Protein AF-A0A1B8NV39-F1 (afdb_monomer_lite)

pLDDT: mean 85.92, std 12.41, range [33.81, 96.94]

InterPro domains:
  IPR001734 Sodium/solute symporter [PF00474] (37-228)
  IPR001734 Sodium/solute symporter [PS50283] (5-235)
  IPR038377 Sodium/glucose symporter superfamily [G3DSA:1.20.1730.10] (27-253)
  IPR050277 Sodium:Solute Symporter [PTHR48086] (8-238)

Sequence (254 aa):
MMTDSLLITGITLGYLLVVLAVGLRARRGQGSSLEGYVAGGRHIGLLVLFFILGAEIFSAFAFLGAPGWAYSKGAPALYIIAYLALAVIVWWLIAPYISRLGRRHGFLTQ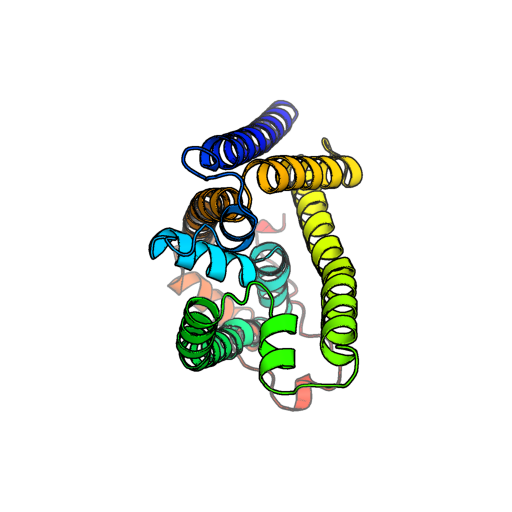AEFLTACYPTRGNLLGLFIGIVSVLAMIPYLTIQIAGAGMLFEAATSGTIPFWLGSLLACGVVAAYVYASGLQGIGWTNLLQGVMMVVVAWFLGLATADQFFGGVGEMFREIQREAPEYLTMPGPAAWDGAPSPRPSWSAPWAA

Organism: Halomonas elongata (NCBI:txid2746)

Structure (mmCIF, N/CA/C/O backbone):
data_AF-A0A1B8NV39-F1
#
_entry.id   AF-A0A1B8NV39-F1
#
loop_
_atom_site.group_PDB
_atom_site.id
_atom_site.type_symbol
_atom_site.label_atom_id
_atom_site.label_alt_id
_atom_site.label_comp_id
_atom_site.label_asym_id
_atom_site.label_entity_id
_atom_site.label_seq_id
_atom_site.pdbx_PDB_ins_code
_atom_site.Cartn_x
_atom_site.Cartn_y
_atom_site.Cartn_z
_atom_site.occupancy
_atom_site.B_iso_or_equiv
_atom_site.auth_seq_id
_atom_site.auth_comp_id
_atom_site.auth_asym_id
_atom_site.auth_atom_id
_atom_site.pdbx_PDB_model_num
ATOM 1 N N . MET A 1 1 ? 6.804 12.109 -28.705 1.00 56.28 1 MET A N 1
ATOM 2 C CA . MET A 1 1 ? 7.026 12.847 -27.439 1.00 56.28 1 MET A CA 1
ATOM 3 C C . MET A 1 1 ? 5.770 13.567 -26.940 1.00 56.28 1 MET A C 1
ATOM 5 O O . MET A 1 1 ? 5.237 13.136 -25.929 1.00 56.28 1 MET A O 1
ATOM 9 N N . MET A 1 2 ? 5.245 14.617 -27.604 1.00 60.09 2 MET A N 1
ATOM 10 C CA . MET A 1 2 ? 4.035 15.318 -27.103 1.00 60.09 2 MET A CA 1
ATOM 11 C C . MET A 1 2 ? 2.773 14.437 -27.117 1.00 60.09 2 MET A C 1
ATOM 13 O O . MET A 1 2 ? 2.003 14.459 -26.163 1.00 60.09 2 MET A O 1
ATOM 17 N N . THR A 1 3 ? 2.588 13.618 -28.158 1.00 74.62 3 THR A N 1
ATOM 18 C CA . THR A 1 3 ? 1.464 12.671 -28.262 1.00 74.62 3 THR A CA 1
ATOM 19 C C . THR A 1 3 ? 1.518 11.589 -27.182 1.00 74.62 3 THR A C 1
ATOM 21 O O . THR A 1 3 ? 0.491 11.261 -26.595 1.00 74.62 3 THR A O 1
ATOM 24 N N . ASP A 1 4 ? 2.716 11.091 -26.867 1.00 79.44 4 ASP A N 1
ATOM 25 C CA . ASP A 1 4 ? 2.921 10.043 -25.859 1.00 79.44 4 ASP A CA 1
ATOM 26 C C . ASP A 1 4 ? 2.654 10.582 -24.449 1.00 79.44 4 ASP A C 1
ATOM 28 O O . ASP A 1 4 ? 1.941 9.956 -23.669 1.00 79.44 4 ASP A O 1
ATOM 32 N N . SER A 1 5 ? 3.133 11.793 -24.143 1.00 77.19 5 SER A N 1
ATOM 33 C CA . SER A 1 5 ? 2.870 12.448 -22.855 1.00 77.19 5 SER A CA 1
ATOM 34 C C . SER A 1 5 ? 1.381 12.773 -22.658 1.00 77.19 5 SER A C 1
ATOM 36 O O . SER A 1 5 ? 0.824 12.527 -21.584 1.00 77.19 5 SER A O 1
ATOM 38 N N . LEU A 1 6 ? 0.692 13.243 -23.706 1.00 84.12 6 LEU A N 1
ATOM 39 C CA . LEU A 1 6 ? -0.759 13.463 -23.674 1.00 84.12 6 LEU A CA 1
ATOM 40 C C . LEU A 1 6 ? -1.533 12.162 -23.449 1.00 84.12 6 LEU A C 1
ATOM 42 O O . LEU A 1 6 ? -2.479 12.142 -22.663 1.00 84.12 6 LEU A O 1
ATOM 46 N N . LEU A 1 7 ? -1.119 11.074 -24.100 1.00 87.88 7 LEU A N 1
ATOM 47 C CA . LEU A 1 7 ? -1.733 9.762 -23.935 1.00 87.88 7 LEU A CA 1
ATOM 48 C C . LEU A 1 7 ? -1.536 9.228 -22.512 1.00 87.88 7 LEU A C 1
ATOM 50 O O . LEU A 1 7 ? -2.510 8.817 -21.882 1.00 87.88 7 LEU A O 1
ATOM 54 N N . ILE A 1 8 ? -0.319 9.299 -21.964 1.00 85.00 8 ILE A N 1
ATOM 55 C CA . ILE A 1 8 ? -0.041 8.846 -20.593 1.00 85.00 8 ILE A CA 1
ATOM 56 C C . ILE A 1 8 ? -0.815 9.689 -19.577 1.00 85.00 8 ILE A C 1
ATOM 58 O O . ILE A 1 8 ? -1.445 9.149 -18.664 1.00 85.00 8 ILE A O 1
ATOM 62 N N . THR A 1 9 ? -0.840 11.008 -19.763 1.00 85.88 9 THR A N 1
ATOM 63 C CA . THR A 1 9 ? -1.618 11.923 -18.918 1.00 85.88 9 THR A CA 1
ATOM 64 C C . THR A 1 9 ? -3.114 11.604 -18.995 1.00 85.88 9 THR A C 1
ATOM 66 O O . THR A 1 9 ? -3.784 11.525 -17.965 1.00 85.88 9 THR A O 1
ATOM 69 N N . GLY A 1 10 ? -3.638 11.338 -20.194 1.00 89.88 10 GLY A N 1
ATOM 70 C CA . GLY A 1 10 ? -5.028 10.940 -20.412 1.00 89.88 10 GLY A CA 1
ATOM 71 C C . GLY A 1 10 ? -5.392 9.623 -19.724 1.00 89.88 10 GLY A C 1
ATOM 72 O O . GLY A 1 10 ? -6.408 9.561 -19.033 1.00 89.88 10 GLY A O 1
ATOM 73 N N . ILE A 1 11 ? -4.545 8.593 -19.837 1.00 89.94 11 ILE A N 1
ATOM 74 C CA . ILE A 1 11 ? -4.725 7.306 -19.139 1.00 89.94 11 ILE A CA 1
ATOM 75 C C . ILE A 1 11 ? -4.720 7.515 -17.623 1.00 89.94 11 ILE A C 1
ATOM 77 O O . ILE A 1 11 ? -5.571 6.977 -16.918 1.00 89.94 11 ILE A O 1
ATOM 81 N N . THR A 1 12 ? -3.798 8.336 -17.128 1.00 87.06 12 THR A N 1
ATOM 82 C CA . THR A 1 12 ? -3.632 8.632 -15.702 1.00 87.06 12 THR A CA 1
ATOM 83 C C . THR A 1 12 ? -4.867 9.318 -15.114 1.00 87.06 12 THR A C 1
ATOM 85 O O . THR A 1 12 ? -5.410 8.881 -14.096 1.00 87.06 12 THR A O 1
ATOM 88 N N . LEU A 1 13 ? -5.353 10.373 -15.772 1.00 89.19 13 LEU A N 1
ATOM 89 C CA . LEU A 1 13 ? -6.567 11.077 -15.357 1.00 89.19 13 LEU A CA 1
ATOM 90 C C . LEU A 1 13 ? -7.807 10.190 -15.510 1.00 89.19 13 LEU A C 1
ATOM 92 O O . LEU A 1 13 ? -8.663 10.176 -14.627 1.00 89.19 13 LEU A O 1
ATOM 96 N N . GLY A 1 14 ? -7.883 9.405 -16.586 1.00 92.25 14 GLY A N 1
ATOM 97 C CA . GLY A 1 14 ? -8.944 8.423 -16.797 1.00 92.25 14 GLY A CA 1
ATOM 98 C C . GLY A 1 14 ? -9.005 7.392 -15.670 1.00 92.25 14 GLY A C 1
ATOM 99 O O . GLY A 1 14 ? -10.078 7.136 -15.128 1.00 92.25 14 GLY A O 1
ATOM 100 N N . TYR A 1 15 ? -7.855 6.866 -15.248 1.00 91.44 15 TYR A N 1
ATOM 101 C CA . TYR A 1 15 ? -7.749 5.964 -14.103 1.00 91.44 15 TYR A CA 1
ATOM 102 C C . TYR A 1 15 ? -8.274 6.609 -12.812 1.00 91.44 15 TYR A C 1
ATOM 104 O O . TYR A 1 15 ? -9.107 6.010 -12.129 1.00 91.44 15 TYR A O 1
ATOM 112 N N . LEU A 1 16 ? -7.863 7.844 -12.505 1.00 91.81 16 LEU A N 1
ATOM 113 C CA . LEU A 1 16 ? -8.352 8.570 -11.327 1.00 91.81 16 LEU A CA 1
ATOM 114 C C . LEU A 1 16 ? -9.874 8.763 -11.351 1.00 91.81 16 LEU A C 1
ATOM 116 O O . LEU A 1 16 ? -10.534 8.575 -10.328 1.00 91.81 16 LEU A O 1
ATOM 120 N N . LEU A 1 17 ? -10.441 9.086 -12.515 1.00 95.12 17 LEU A N 1
ATOM 121 C CA . LEU A 1 17 ? -11.888 9.226 -12.688 1.00 95.12 17 LEU A CA 1
ATOM 122 C C . LEU A 1 17 ? -12.624 7.898 -12.493 1.00 95.12 17 LEU A C 1
ATOM 124 O O . LEU A 1 17 ? -13.676 7.877 -11.854 1.00 95.12 17 LEU A O 1
ATOM 128 N N . VAL A 1 18 ? -12.079 6.788 -12.999 1.00 95.81 18 VAL A N 1
ATOM 129 C CA . VAL A 1 18 ? -12.656 5.450 -12.800 1.00 95.81 18 VAL A CA 1
ATOM 130 C C . VAL A 1 18 ? -12.642 5.075 -11.320 1.00 95.81 18 VAL A C 1
ATOM 132 O O . VAL A 1 18 ? -13.677 4.665 -10.792 1.00 95.81 18 VAL A O 1
ATOM 135 N N . VAL A 1 19 ? -11.513 5.260 -10.630 1.00 94.50 19 VAL A N 1
ATOM 136 C CA . VAL A 1 19 ? -11.398 4.980 -9.189 1.00 94.50 19 VAL A CA 1
ATOM 137 C C . VAL A 1 19 ? -12.380 5.837 -8.392 1.00 94.50 19 VAL A C 1
ATOM 139 O O . VAL A 1 19 ? -13.118 5.306 -7.560 1.00 94.50 19 VAL A O 1
ATOM 142 N N . LEU A 1 20 ? -12.463 7.136 -8.692 1.00 95.25 20 LEU A N 1
ATOM 143 C CA . LEU A 1 20 ? -13.420 8.041 -8.059 1.00 95.25 20 LEU A CA 1
ATOM 144 C C . LEU A 1 20 ? -14.865 7.579 -8.290 1.00 95.25 20 LEU A C 1
ATOM 146 O O . LEU A 1 20 ? -15.645 7.492 -7.344 1.00 95.25 20 LEU A O 1
ATOM 150 N N . ALA A 1 21 ? -15.230 7.242 -9.528 1.00 94.94 21 ALA A N 1
ATOM 151 C CA . ALA A 1 21 ? -16.578 6.798 -9.871 1.00 94.94 21 ALA A CA 1
ATOM 152 C C . ALA A 1 21 ? -16.959 5.492 -9.155 1.00 94.94 21 ALA A C 1
ATOM 154 O O . ALA A 1 21 ? -18.071 5.380 -8.631 1.00 94.94 21 ALA A O 1
ATOM 155 N N . VAL A 1 22 ? -16.043 4.522 -9.098 1.00 94.50 22 VAL A N 1
ATOM 156 C CA . VAL A 1 22 ? -16.241 3.256 -8.376 1.00 94.50 22 VAL A CA 1
ATOM 157 C C . VAL A 1 22 ? -16.416 3.515 -6.884 1.00 94.50 22 VAL A C 1
ATOM 159 O O . VAL A 1 22 ? -17.406 3.064 -6.299 1.00 94.50 22 VAL A O 1
ATOM 162 N N . GLY A 1 23 ? -15.521 4.304 -6.289 1.00 91.94 23 GLY A N 1
ATOM 163 C CA . GLY A 1 23 ? -15.573 4.647 -4.874 1.00 91.94 23 GLY A CA 1
ATOM 164 C C . GLY A 1 23 ? -16.862 5.379 -4.500 1.00 91.94 23 GLY A C 1
ATOM 165 O O . GLY A 1 23 ? -17.524 4.996 -3.541 1.00 91.94 23 GLY A O 1
ATOM 166 N N . LEU A 1 24 ? -17.297 6.371 -5.282 1.00 91.62 24 LEU A N 1
ATOM 167 C CA . LEU A 1 24 ? -18.546 7.106 -5.032 1.00 91.62 24 LEU A CA 1
ATOM 168 C C . LEU A 1 24 ? -19.801 6.238 -5.229 1.00 91.62 24 LEU A C 1
ATOM 170 O O . LEU A 1 24 ? -20.791 6.393 -4.510 1.00 91.62 24 LEU A O 1
ATOM 174 N N . ARG A 1 25 ? -19.787 5.299 -6.184 1.00 90.31 25 ARG A N 1
ATOM 175 C CA . ARG A 1 25 ? -20.939 4.423 -6.464 1.00 90.31 25 ARG A CA 1
ATOM 176 C C . ARG A 1 25 ? -21.117 3.323 -5.412 1.00 90.31 25 ARG A C 1
ATOM 178 O O . ARG A 1 25 ? -22.247 2.874 -5.206 1.00 90.31 25 ARG A O 1
ATOM 185 N N . ALA A 1 26 ? -20.047 2.947 -4.713 1.00 85.81 26 ALA A N 1
ATOM 186 C CA . ALA A 1 26 ? -20.057 1.957 -3.634 1.00 85.81 26 ALA A CA 1
ATOM 187 C C . ALA A 1 26 ? -20.900 2.361 -2.405 1.00 85.81 26 ALA A C 1
ATOM 189 O O . ALA A 1 26 ? -21.207 1.522 -1.560 1.00 85.81 26 ALA A O 1
ATOM 190 N N . ARG A 1 27 ? -21.330 3.627 -2.303 1.00 73.69 27 ARG A N 1
ATOM 191 C CA . ARG A 1 27 ? -22.225 4.106 -1.236 1.00 73.69 27 ARG A CA 1
ATOM 192 C C . ARG A 1 27 ? -23.617 3.454 -1.262 1.00 73.69 27 ARG A C 1
ATOM 194 O O . ARG A 1 27 ? -24.311 3.441 -0.246 1.00 73.69 27 ARG A O 1
ATOM 201 N N . ARG A 1 28 ? -24.066 2.952 -2.421 1.00 63.91 28 ARG A N 1
ATOM 202 C CA . ARG A 1 28 ? -25.439 2.451 -2.612 1.00 63.91 28 ARG A CA 1
ATOM 203 C C . ARG A 1 28 ? -25.746 1.293 -1.653 1.00 63.91 28 ARG A C 1
ATOM 205 O O . ARG A 1 28 ? -25.149 0.232 -1.761 1.00 63.91 28 ARG A O 1
ATOM 212 N N . GLY A 1 29 ? -26.713 1.505 -0.757 1.00 59.88 29 GLY A N 1
ATOM 213 C CA . GLY A 1 29 ? -27.216 0.485 0.172 1.00 59.88 29 GLY A CA 1
ATOM 214 C C . GLY A 1 29 ? -26.706 0.586 1.614 1.00 59.88 29 GLY A C 1
ATOM 215 O O . GLY A 1 29 ? -27.119 -0.219 2.442 1.00 59.88 29 GLY A O 1
ATOM 216 N N . GLN A 1 30 ? -25.857 1.564 1.947 1.00 62.81 30 GLN A N 1
ATOM 217 C CA . GLN A 1 30 ? -25.448 1.802 3.336 1.00 62.81 30 GLN A CA 1
ATOM 218 C C . GLN A 1 30 ? -26.438 2.716 4.070 1.00 62.81 30 GLN A C 1
ATOM 220 O O . GLN A 1 30 ? -26.777 3.798 3.588 1.00 62.81 30 GLN A O 1
ATOM 225 N N . GLY A 1 31 ? -26.866 2.297 5.264 1.00 61.31 31 GLY A N 1
ATOM 226 C CA . GLY A 1 31 ? -27.493 3.197 6.232 1.00 61.31 31 GLY A CA 1
ATOM 227 C C . GLY A 1 31 ? -26.485 4.233 6.743 1.00 61.31 31 GLY A C 1
ATOM 228 O O . GLY A 1 31 ? -25.279 4.000 6.717 1.00 61.31 31 GLY A O 1
ATOM 229 N N . SER A 1 32 ? -26.961 5.378 7.231 1.00 74.00 32 SER A N 1
ATOM 230 C CA . SER A 1 32 ? -26.126 6.478 7.743 1.00 74.00 32 SER A CA 1
ATOM 231 C C . SER A 1 32 ? -25.520 6.202 9.131 1.00 74.00 32 SER A C 1
ATOM 233 O O . SER A 1 32 ? -25.464 7.100 9.970 1.00 74.00 32 SER A O 1
ATOM 235 N N . SER A 1 33 ? -25.118 4.959 9.415 1.00 86.69 33 SER A N 1
ATOM 236 C CA . SER A 1 33 ? -24.571 4.557 10.713 1.00 86.69 33 SER A CA 1
ATOM 237 C C . SER A 1 33 ? -23.043 4.580 10.724 1.00 86.69 33 SER A C 1
ATOM 239 O O . SER A 1 33 ? -22.386 4.320 9.714 1.00 86.69 33 SER A O 1
ATOM 241 N N . LEU A 1 34 ? -22.468 4.842 11.901 1.00 87.00 34 LEU A N 1
ATOM 242 C CA . LEU A 1 34 ? -21.018 4.814 12.105 1.00 87.00 34 LEU A CA 1
ATOM 243 C C . LEU A 1 34 ? -20.429 3.422 11.823 1.00 87.00 34 LEU A C 1
ATOM 245 O O . LEU A 1 34 ? -19.370 3.313 11.215 1.00 87.00 34 LEU A O 1
ATOM 249 N N . GLU A 1 35 ? -21.137 2.352 12.200 1.00 86.12 35 GLU A N 1
ATOM 250 C CA . GLU A 1 35 ? -20.738 0.974 11.884 1.00 86.12 35 GLU A CA 1
ATOM 251 C C . GLU A 1 35 ? -20.774 0.690 10.373 1.00 86.12 35 GLU A C 1
ATOM 253 O O . GLU A 1 35 ? -19.901 -0.008 9.855 1.00 86.12 35 GLU A O 1
ATOM 258 N N . GLY A 1 36 ? -21.742 1.257 9.647 1.00 85.75 36 GLY A N 1
ATOM 259 C CA . GLY A 1 36 ? -21.780 1.204 8.186 1.00 85.75 36 GLY A CA 1
ATOM 260 C C . GLY A 1 36 ? -20.531 1.840 7.582 1.00 85.75 36 GLY A C 1
ATOM 261 O O . GLY A 1 36 ? -19.821 1.200 6.810 1.00 85.75 36 GLY A O 1
ATOM 262 N N . TYR A 1 37 ? -20.207 3.053 8.028 1.00 88.44 37 TYR A N 1
ATOM 263 C CA . TYR A 1 37 ? -19.069 3.816 7.524 1.00 88.44 37 TYR A CA 1
ATOM 264 C C . TYR A 1 37 ? -17.711 3.175 7.852 1.00 88.44 37 TYR A C 1
ATOM 266 O O . TYR A 1 37 ? -16.870 3.030 6.965 1.00 88.44 37 TYR A O 1
ATOM 274 N N . VAL A 1 38 ? -17.495 2.772 9.110 1.00 87.81 38 VAL A N 1
ATOM 275 C CA . VAL A 1 38 ? -16.191 2.290 9.605 1.00 87.81 38 VAL A CA 1
ATOM 276 C C . VAL A 1 38 ? -15.992 0.795 9.365 1.00 87.81 38 VAL A C 1
ATOM 278 O O . VAL A 1 38 ? -14.891 0.378 9.028 1.00 87.81 38 VAL A O 1
ATOM 281 N N . ALA A 1 39 ? -17.037 -0.020 9.531 1.00 84.50 39 ALA A N 1
ATOM 282 C CA . ALA A 1 39 ? -16.948 -1.481 9.478 1.00 84.50 39 ALA A CA 1
ATOM 283 C C . ALA A 1 39 ? -17.702 -2.096 8.286 1.00 84.50 39 ALA A C 1
ATOM 285 O O . ALA A 1 39 ? -17.823 -3.321 8.196 1.00 84.50 39 ALA A O 1
ATOM 286 N N . GLY A 1 40 ? -18.232 -1.277 7.369 1.00 82.06 40 GLY A N 1
ATOM 287 C CA . GLY A 1 40 ? -18.956 -1.749 6.185 1.00 82.06 40 GLY A CA 1
ATOM 288 C C . GLY A 1 40 ? -20.214 -2.545 6.534 1.00 82.06 40 GLY A C 1
ATOM 289 O O . GLY A 1 40 ? -20.604 -3.434 5.776 1.00 82.06 40 GLY A O 1
ATOM 290 N N . GLY A 1 41 ? -20.789 -2.305 7.719 1.00 79.81 41 GLY A N 1
ATOM 291 C CA . GLY A 1 41 ? -21.898 -3.090 8.266 1.00 79.81 41 GLY A CA 1
ATOM 292 C C . GLY A 1 41 ? -21.538 -4.544 8.586 1.00 79.81 41 GLY A C 1
ATOM 293 O O . GLY A 1 41 ? -22.434 -5.350 8.782 1.00 79.81 41 GLY A O 1
ATOM 294 N N . ARG A 1 42 ? -20.246 -4.910 8.613 1.00 81.62 42 ARG A N 1
ATOM 295 C CA . ARG A 1 42 ? -19.742 -6.265 8.920 1.00 81.62 42 ARG A CA 1
ATOM 296 C C . ARG A 1 42 ? -20.216 -7.373 7.962 1.00 81.62 42 ARG A C 1
ATOM 298 O O . ARG A 1 42 ? -20.114 -8.554 8.292 1.00 81.62 42 ARG A O 1
ATOM 305 N N . HIS A 1 43 ? -20.653 -6.999 6.758 1.00 80.38 43 HIS A N 1
ATOM 306 C CA . HIS A 1 43 ? -21.134 -7.908 5.707 1.00 80.38 43 HIS A CA 1
ATOM 307 C C . HIS A 1 43 ? -20.275 -7.857 4.431 1.00 80.38 43 HIS A C 1
ATOM 309 O O . HIS A 1 43 ? -20.767 -8.056 3.322 1.00 80.38 43 HIS A O 1
ATOM 315 N N . ILE A 1 44 ? -18.980 -7.571 4.569 1.00 83.44 44 ILE A N 1
ATOM 316 C CA . ILE A 1 44 ? -18.062 -7.499 3.429 1.00 83.44 44 ILE A CA 1
ATOM 317 C C . ILE A 1 44 ? -17.778 -8.912 2.906 1.00 83.44 44 ILE A C 1
ATOM 319 O O . ILE A 1 44 ? -17.358 -9.791 3.658 1.00 83.44 44 ILE A O 1
ATOM 323 N N . GLY A 1 45 ? -18.009 -9.124 1.608 1.00 85.75 45 GLY A N 1
ATOM 324 C CA . GLY A 1 45 ? -17.734 -10.397 0.944 1.00 85.75 45 GLY A CA 1
ATOM 325 C C . GLY A 1 45 ? -16.242 -10.742 0.930 1.00 85.75 45 GLY A C 1
ATOM 326 O O . GLY A 1 45 ? -15.388 -9.857 0.934 1.00 85.75 45 GLY A O 1
ATOM 327 N N . LEU A 1 46 ? -15.927 -12.038 0.866 1.00 88.81 46 LEU A N 1
ATOM 328 C CA . LEU A 1 46 ? -14.559 -12.559 0.985 1.00 88.81 46 LEU A CA 1
ATOM 329 C C . LEU A 1 46 ? -13.563 -11.897 0.022 1.00 88.81 46 LEU A C 1
ATOM 331 O O . LEU A 1 46 ? -12.477 -11.522 0.446 1.00 88.81 46 LEU A O 1
ATOM 335 N N . LEU A 1 47 ? -13.931 -11.736 -1.254 1.00 88.94 47 LEU A N 1
ATOM 336 C CA . LEU A 1 47 ? -13.046 -11.141 -2.262 1.00 88.94 47 LEU A CA 1
ATOM 337 C C . LEU A 1 47 ? -12.735 -9.675 -1.953 1.00 88.94 47 LEU A C 1
ATOM 339 O O . LEU A 1 47 ? -11.580 -9.270 -1.972 1.00 88.94 47 LEU A O 1
ATOM 343 N N . VAL A 1 48 ? -13.755 -8.888 -1.610 1.00 88.75 48 VAL A N 1
ATOM 344 C CA . VAL A 1 48 ? -13.571 -7.480 -1.242 1.00 88.75 48 VAL A CA 1
ATOM 345 C C . VAL A 1 48 ? -12.718 -7.379 0.022 1.00 88.75 48 VAL A C 1
ATOM 347 O O . VAL A 1 48 ? -11.777 -6.596 0.063 1.00 88.75 48 VAL A O 1
ATOM 350 N N . LEU A 1 49 ? -12.980 -8.222 1.026 1.00 88.75 49 LEU A N 1
ATOM 351 C CA . LEU A 1 49 ? -12.184 -8.267 2.251 1.00 88.75 49 LEU A CA 1
ATOM 352 C C . LEU A 1 49 ? -10.723 -8.653 1.978 1.00 88.75 49 LEU A C 1
ATOM 354 O O . LEU A 1 49 ? -9.825 -8.044 2.551 1.00 88.75 49 LEU A O 1
ATOM 358 N N . PHE A 1 50 ? -10.476 -9.621 1.093 1.00 89.31 50 PHE A N 1
ATOM 359 C CA . PHE A 1 50 ? -9.127 -10.016 0.687 1.00 89.31 50 PHE A CA 1
ATOM 360 C C . PHE A 1 50 ? -8.351 -8.833 0.108 1.00 89.31 50 PHE A C 1
ATOM 362 O O . PHE A 1 50 ? -7.215 -8.604 0.510 1.00 89.31 50 PHE A O 1
ATOM 369 N N . PHE A 1 51 ? -8.968 -8.043 -0.773 1.00 90.62 51 PHE A N 1
ATOM 370 C CA . PHE A 1 51 ? -8.316 -6.869 -1.353 1.00 90.62 51 PHE A CA 1
ATOM 371 C C . PHE A 1 51 ? -8.231 -5.676 -0.400 1.00 90.62 51 PHE A C 1
ATOM 373 O O . PHE A 1 51 ? -7.268 -4.921 -0.492 1.00 90.62 51 PHE A O 1
ATOM 380 N N . ILE A 1 52 ? -9.159 -5.520 0.550 1.00 89.69 52 ILE A N 1
ATOM 381 C CA . ILE A 1 52 ? -8.993 -4.561 1.654 1.00 89.69 52 ILE A CA 1
ATOM 382 C C . ILE A 1 52 ? -7.722 -4.903 2.429 1.00 89.69 52 ILE A C 1
ATOM 384 O O . ILE A 1 52 ? -6.836 -4.067 2.531 1.00 89.69 52 ILE A O 1
ATOM 388 N N . LEU A 1 53 ? -7.603 -6.146 2.904 1.00 88.06 53 LEU A N 1
ATOM 389 C CA . LEU A 1 53 ? -6.439 -6.595 3.672 1.00 88.06 53 LEU A CA 1
ATOM 390 C C . LEU A 1 53 ? -5.150 -6.571 2.838 1.00 88.06 53 LEU A C 1
ATOM 392 O O . LEU A 1 53 ? -4.092 -6.210 3.341 1.00 88.06 53 LEU A O 1
ATOM 396 N N . GLY A 1 54 ? -5.236 -6.941 1.560 1.00 85.81 54 GLY A N 1
ATOM 397 C CA . GLY A 1 54 ? -4.110 -6.922 0.634 1.00 85.81 54 GLY A CA 1
ATOM 398 C C . GLY A 1 54 ? -3.600 -5.510 0.355 1.00 85.81 54 GLY A C 1
ATOM 399 O O . GLY A 1 54 ? -2.393 -5.311 0.304 1.00 85.81 54 GLY A O 1
ATOM 400 N N . ALA A 1 55 ? -4.481 -4.518 0.224 1.00 85.12 55 ALA A N 1
ATOM 401 C CA . ALA A 1 55 ? -4.077 -3.130 -0.002 1.00 85.12 55 ALA A CA 1
ATOM 402 C C . ALA A 1 55 ? -3.329 -2.517 1.196 1.00 85.12 55 ALA A C 1
ATOM 404 O O . ALA A 1 55 ? -2.465 -1.670 0.996 1.00 85.12 55 ALA A O 1
ATOM 405 N N . GLU A 1 56 ? -3.597 -2.977 2.424 1.00 83.94 56 GLU A N 1
ATOM 406 C CA . GLU A 1 56 ? -2.818 -2.569 3.607 1.00 83.94 56 GLU A CA 1
ATOM 407 C C . GLU A 1 56 ? -1.366 -3.080 3.547 1.00 83.94 56 GLU A C 1
ATOM 409 O O . GLU A 1 56 ? -0.445 -2.455 4.074 1.00 83.94 56 GLU A O 1
ATOM 414 N N . ILE A 1 57 ? -1.153 -4.220 2.883 1.00 81.69 57 ILE A N 1
ATOM 415 C CA . ILE A 1 57 ? 0.156 -4.854 2.693 1.00 81.69 57 ILE A CA 1
ATOM 416 C C . ILE A 1 57 ? 0.886 -4.250 1.486 1.00 81.69 57 ILE A C 1
ATOM 418 O O . ILE A 1 57 ? 2.079 -3.941 1.553 1.00 81.69 57 ILE A O 1
ATOM 422 N N . PHE A 1 58 ? 0.186 -4.126 0.358 1.00 79.56 58 PHE A N 1
ATOM 423 C CA . PHE A 1 58 ? 0.754 -3.723 -0.923 1.00 79.56 58 PHE A CA 1
ATOM 424 C C . PHE A 1 58 ? 0.588 -2.220 -1.130 1.00 79.56 58 PHE A C 1
ATOM 426 O O . PHE A 1 58 ? -0.471 -1.730 -1.509 1.00 79.56 58 PHE A O 1
ATOM 433 N N . SER A 1 59 ? 1.675 -1.492 -0.893 1.00 78.75 59 SER A N 1
ATOM 434 C CA . SER A 1 59 ? 1.719 -0.031 -0.915 1.00 78.75 59 SER A CA 1
ATOM 435 C C . SER A 1 59 ? 2.603 0.506 -2.048 1.00 78.75 59 SER A C 1
ATOM 437 O O . SER A 1 59 ? 3.061 -0.254 -2.905 1.00 78.75 59 SER A O 1
ATOM 439 N N . ALA A 1 60 ? 2.918 1.809 -2.030 1.00 77.69 60 ALA A N 1
ATOM 440 C CA . ALA A 1 60 ? 3.933 2.385 -2.917 1.00 77.69 60 ALA A CA 1
ATOM 441 C C . ALA A 1 60 ? 5.274 1.625 -2.833 1.00 77.69 60 ALA A C 1
ATOM 443 O O . ALA A 1 60 ? 5.996 1.512 -3.826 1.00 77.69 60 ALA A O 1
ATOM 444 N N . PHE A 1 61 ? 5.572 1.017 -1.677 1.00 81.00 61 PHE A N 1
ATOM 445 C CA . PHE A 1 61 ? 6.725 0.140 -1.500 1.00 81.00 61 PHE A CA 1
ATOM 446 C C . PHE A 1 61 ? 6.724 -1.046 -2.471 1.00 81.00 61 PHE A C 1
ATOM 448 O O . PHE A 1 61 ? 7.781 -1.392 -2.980 1.00 81.00 61 PHE A O 1
ATOM 455 N N . ALA A 1 62 ? 5.576 -1.653 -2.777 1.00 82.88 62 ALA A N 1
ATOM 456 C CA . ALA A 1 62 ? 5.524 -2.840 -3.631 1.00 82.88 62 ALA A CA 1
ATOM 457 C C . ALA A 1 62 ? 5.983 -2.565 -5.076 1.00 82.88 62 ALA A C 1
ATOM 459 O O . ALA A 1 62 ? 6.514 -3.465 -5.718 1.00 82.88 62 ALA A O 1
ATOM 460 N N . PHE A 1 63 ? 5.817 -1.332 -5.568 1.00 80.69 63 PHE A N 1
ATOM 461 C CA . PHE A 1 63 ? 6.147 -0.958 -6.950 1.00 80.69 63 PHE A CA 1
ATOM 462 C C . PHE A 1 63 ? 7.410 -0.103 -7.078 1.00 80.69 63 PHE A C 1
ATOM 464 O O . PHE A 1 63 ? 8.133 -0.243 -8.058 1.00 80.69 63 PHE A O 1
ATOM 471 N N . LEU A 1 64 ? 7.708 0.754 -6.100 1.00 81.62 64 LEU A N 1
ATOM 472 C CA . LEU A 1 64 ? 8.914 1.590 -6.116 1.00 81.62 64 LEU A CA 1
ATOM 473 C C . LEU A 1 64 ? 10.040 0.981 -5.271 1.00 81.62 64 LEU A C 1
ATOM 475 O O . LEU A 1 64 ? 11.197 0.956 -5.681 1.00 81.62 64 LEU A O 1
ATOM 479 N N . GLY A 1 65 ? 9.699 0.476 -4.084 1.00 83.50 65 GLY A N 1
ATOM 480 C CA . GLY A 1 65 ? 10.666 0.001 -3.097 1.00 83.50 65 GLY A CA 1
ATOM 481 C C . GLY A 1 65 ? 11.193 -1.401 -3.390 1.00 83.50 65 GLY A C 1
ATOM 482 O O . GLY A 1 65 ? 12.398 -1.588 -3.520 1.00 83.50 65 GLY A O 1
ATOM 483 N N . ALA A 1 66 ? 10.305 -2.389 -3.511 1.00 86.81 66 ALA A N 1
ATOM 484 C CA . ALA A 1 66 ? 10.670 -3.794 -3.655 1.00 86.81 66 ALA A CA 1
ATOM 485 C C . ALA A 1 66 ? 11.459 -4.081 -4.949 1.00 86.81 66 ALA A C 1
ATOM 487 O O . ALA A 1 66 ? 12.526 -4.691 -4.842 1.00 86.81 66 ALA A O 1
ATOM 488 N N . PRO A 1 67 ? 11.048 -3.599 -6.143 1.00 87.44 67 PRO A N 1
ATOM 489 C CA . PRO A 1 67 ? 11.845 -3.768 -7.357 1.00 87.44 67 PRO A CA 1
ATOM 490 C C . PRO A 1 67 ? 13.175 -3.011 -7.290 1.00 87.44 67 PRO A C 1
ATOM 492 O O . PRO A 1 67 ? 14.198 -3.547 -7.700 1.00 87.44 67 PRO A O 1
ATOM 495 N N . GLY A 1 68 ? 13.198 -1.804 -6.709 1.00 85.69 68 GLY A N 1
ATOM 496 C CA . GLY A 1 68 ? 14.440 -1.052 -6.495 1.00 85.69 68 GLY A CA 1
ATOM 497 C C . GLY A 1 68 ? 15.404 -1.761 -5.536 1.00 85.69 68 GLY A C 1
ATOM 498 O O . GLY A 1 68 ? 16.624 -1.741 -5.725 1.00 85.69 68 GLY A O 1
ATOM 499 N N . TRP A 1 69 ? 14.872 -2.452 -4.528 1.00 85.12 69 TRP A N 1
ATOM 500 C CA . TRP A 1 69 ? 15.673 -3.260 -3.617 1.00 85.12 69 TRP A CA 1
ATOM 501 C C . TRP A 1 69 ? 16.206 -4.523 -4.300 1.00 85.12 69 TRP A C 1
ATOM 503 O O . TRP A 1 69 ? 17.394 -4.815 -4.185 1.00 85.12 69 TRP A O 1
ATOM 513 N N . ALA A 1 70 ? 15.377 -5.211 -5.089 1.00 89.19 70 ALA A N 1
ATOM 514 C CA . ALA A 1 70 ? 15.810 -6.339 -5.913 1.00 89.19 70 ALA A CA 1
ATOM 515 C C . ALA A 1 70 ? 16.893 -5.925 -6.923 1.00 89.19 70 ALA A C 1
ATOM 517 O O . ALA A 1 70 ? 17.910 -6.603 -7.038 1.00 89.19 70 ALA A O 1
ATOM 518 N N . TYR A 1 71 ? 16.738 -4.770 -7.574 1.00 86.88 71 TYR A N 1
ATOM 519 C CA . TYR A 1 71 ? 17.727 -4.218 -8.504 1.00 86.88 71 TYR A CA 1
ATOM 520 C C . TYR A 1 71 ? 19.050 -3.830 -7.827 1.00 86.88 71 TYR A C 1
ATOM 522 O O . TYR A 1 71 ? 20.103 -3.911 -8.445 1.00 86.88 71 TYR A O 1
ATOM 530 N N . SER A 1 72 ? 19.027 -3.397 -6.564 1.00 84.12 72 SER A N 1
ATOM 531 C CA . SER A 1 72 ? 20.235 -2.927 -5.864 1.00 84.12 72 SER A CA 1
ATOM 532 C C . SER A 1 72 ? 20.945 -3.991 -5.025 1.00 84.12 72 SER A C 1
ATOM 534 O O . SER A 1 72 ? 22.114 -3.803 -4.662 1.00 84.12 72 SER A O 1
ATOM 536 N N . LYS A 1 73 ? 20.239 -5.065 -4.651 1.00 82.94 73 LYS A N 1
ATOM 537 C CA . LYS A 1 73 ? 20.737 -6.099 -3.734 1.00 82.94 73 LYS A CA 1
ATOM 538 C C . LYS A 1 73 ? 20.574 -7.533 -4.234 1.00 82.94 73 LYS A C 1
ATOM 540 O O . LYS A 1 73 ? 21.277 -8.386 -3.710 1.00 82.94 73 LYS A O 1
ATOM 545 N N . GLY A 1 74 ? 19.685 -7.818 -5.186 1.00 88.00 74 GLY A N 1
ATOM 546 C CA . GLY A 1 74 ? 19.400 -9.178 -5.656 1.00 88.00 74 GLY A CA 1
ATOM 547 C C . GLY A 1 74 ? 18.576 -10.010 -4.664 1.00 88.00 74 GLY A C 1
ATOM 548 O O . GLY A 1 74 ? 17.613 -9.521 -4.068 1.00 88.00 74 GLY A O 1
ATOM 549 N N . ALA A 1 75 ? 18.970 -11.269 -4.465 1.00 87.44 75 ALA A N 1
ATOM 550 C CA . ALA A 1 75 ? 18.312 -12.288 -3.643 1.00 87.44 75 ALA A CA 1
ATOM 551 C C . ALA A 1 75 ? 17.927 -11.867 -2.208 1.00 87.44 75 ALA A C 1
ATOM 553 O O . ALA A 1 75 ? 16.866 -12.301 -1.759 1.00 87.44 75 ALA A O 1
ATOM 554 N N . PRO A 1 76 ? 18.667 -10.996 -1.488 1.00 87.25 76 PRO A N 1
ATOM 555 C CA . PRO A 1 76 ? 18.204 -10.361 -0.249 1.00 87.25 76 PRO A CA 1
ATOM 556 C C . PRO A 1 76 ? 16.787 -9.811 -0.281 1.00 87.25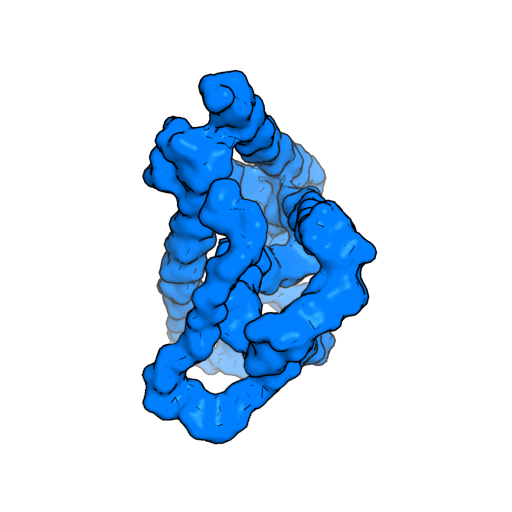 76 PRO A C 1
ATOM 558 O O . PRO A 1 76 ? 16.082 -9.890 0.723 1.00 87.25 76 PRO A O 1
ATOM 561 N N . ALA A 1 77 ? 16.344 -9.280 -1.422 1.00 88.00 77 ALA A N 1
ATOM 562 C CA . ALA A 1 77 ? 14.997 -8.744 -1.561 1.00 88.00 77 ALA A CA 1
ATOM 563 C C . ALA A 1 77 ? 13.913 -9.825 -1.375 1.00 88.00 77 ALA A C 1
ATOM 565 O O . ALA A 1 77 ? 12.793 -9.505 -0.979 1.00 88.00 77 ALA A O 1
ATOM 566 N N . LEU A 1 78 ? 14.238 -11.114 -1.559 1.00 87.69 78 LEU A N 1
ATOM 567 C CA . LEU A 1 78 ? 13.329 -12.232 -1.274 1.00 87.69 78 LEU A CA 1
ATOM 568 C C . LEU A 1 78 ? 12.970 -12.341 0.214 1.00 87.69 78 LEU A C 1
ATOM 570 O O . LEU A 1 78 ? 11.962 -12.968 0.545 1.00 87.69 78 LEU A O 1
ATOM 574 N N . TYR A 1 79 ? 13.713 -11.681 1.111 1.00 87.81 79 TYR A N 1
ATOM 575 C CA . TYR A 1 79 ? 13.317 -11.528 2.513 1.00 87.81 79 TYR A CA 1
ATOM 576 C C . TYR A 1 79 ? 11.910 -10.924 2.660 1.00 87.81 79 TYR A C 1
ATOM 578 O O . TYR A 1 79 ? 11.203 -11.271 3.607 1.00 87.81 79 TYR A O 1
ATOM 586 N N . ILE A 1 80 ? 11.461 -10.110 1.689 1.00 88.62 80 ILE A N 1
ATOM 587 C CA . ILE A 1 80 ? 10.084 -9.593 1.629 1.00 88.62 80 ILE A CA 1
ATOM 588 C C . ILE A 1 80 ? 9.057 -10.718 1.724 1.00 88.62 80 ILE A C 1
ATOM 590 O O . ILE A 1 80 ? 8.097 -10.623 2.486 1.00 88.62 80 ILE A O 1
ATOM 594 N N . ILE A 1 81 ? 9.275 -11.805 0.986 1.00 88.94 81 ILE A N 1
ATOM 595 C CA . ILE A 1 81 ? 8.354 -12.942 0.941 1.00 88.94 81 ILE A CA 1
ATOM 596 C C . ILE A 1 81 ? 8.306 -13.630 2.308 1.00 88.94 81 ILE A C 1
ATOM 598 O O . ILE A 1 81 ? 7.226 -13.975 2.787 1.00 88.94 81 ILE A O 1
ATOM 602 N N . ALA A 1 82 ? 9.462 -13.791 2.957 1.00 90.31 82 ALA A N 1
ATOM 603 C CA . ALA A 1 82 ? 9.572 -14.485 4.234 1.00 90.31 82 ALA A CA 1
ATOM 604 C C . ALA A 1 82 ? 8.814 -13.760 5.356 1.00 90.31 82 ALA A C 1
ATOM 606 O O . ALA A 1 82 ? 7.957 -14.364 6.009 1.00 90.31 82 ALA A O 1
ATOM 607 N N . TYR A 1 83 ? 9.083 -12.466 5.571 1.00 89.56 83 TYR A N 1
ATOM 608 C CA . TYR A 1 83 ? 8.403 -11.741 6.648 1.00 89.56 83 TYR A CA 1
ATOM 609 C C . TYR A 1 83 ? 6.921 -11.513 6.331 1.00 89.56 83 TYR A C 1
ATOM 611 O O . TYR A 1 83 ? 6.100 -11.506 7.249 1.00 89.56 83 TYR A O 1
ATOM 619 N N . LEU A 1 84 ? 6.553 -11.365 5.051 1.00 90.06 84 LEU A N 1
ATOM 620 C CA . LEU A 1 84 ? 5.156 -11.186 4.673 1.00 90.06 84 LEU A CA 1
ATOM 621 C C . LEU A 1 84 ? 4.341 -12.466 4.889 1.00 90.06 84 LEU A C 1
ATOM 623 O O . LEU A 1 84 ? 3.240 -12.406 5.437 1.00 90.06 84 LEU A O 1
ATOM 627 N N . ALA A 1 85 ? 4.895 -13.627 4.532 1.00 91.00 85 ALA A N 1
ATOM 628 C CA . ALA A 1 85 ? 4.272 -14.916 4.821 1.00 91.00 85 ALA A CA 1
ATOM 629 C C . ALA A 1 85 ? 4.058 -15.103 6.331 1.00 91.00 85 ALA A C 1
ATOM 631 O O . ALA A 1 85 ? 2.971 -15.494 6.760 1.00 91.00 85 ALA A O 1
ATOM 632 N N . LEU A 1 86 ? 5.058 -14.750 7.147 1.00 92.69 86 LEU A N 1
ATOM 633 C CA . LEU A 1 86 ? 4.940 -14.800 8.604 1.00 92.69 86 LEU A CA 1
ATOM 634 C C . LEU A 1 86 ? 3.840 -13.863 9.126 1.00 92.69 86 LEU A C 1
ATOM 636 O O . LEU A 1 86 ? 3.023 -14.280 9.949 1.00 92.69 86 LEU A O 1
ATOM 640 N N . ALA A 1 87 ? 3.776 -12.627 8.627 1.00 90.31 87 ALA A N 1
ATOM 641 C CA . ALA A 1 87 ? 2.747 -11.663 9.015 1.00 90.31 87 ALA A CA 1
ATOM 642 C C . ALA A 1 87 ? 1.331 -12.179 8.705 1.00 90.31 87 ALA A C 1
ATOM 644 O O . ALA A 1 87 ? 0.442 -12.084 9.554 1.00 90.31 87 ALA A O 1
ATOM 645 N N . VAL A 1 88 ? 1.128 -12.789 7.531 1.00 89.12 88 VAL A N 1
ATOM 646 C CA . VAL A 1 88 ? -0.161 -13.385 7.140 1.00 89.12 88 VAL A CA 1
ATOM 647 C C . VAL A 1 88 ? -0.543 -14.551 8.054 1.00 89.12 88 VAL A C 1
ATOM 649 O O . VAL A 1 88 ? -1.705 -14.648 8.448 1.00 89.12 88 VAL A O 1
ATOM 652 N N . ILE A 1 89 ? 0.409 -15.405 8.446 1.00 91.44 89 ILE A N 1
ATOM 653 C CA . ILE A 1 89 ? 0.157 -16.511 9.387 1.00 91.44 89 ILE A CA 1
ATOM 654 C C . ILE A 1 89 ? -0.300 -15.971 10.744 1.00 91.44 89 ILE A C 1
ATOM 656 O O . ILE A 1 89 ? -1.314 -16.419 11.282 1.00 91.44 89 ILE A O 1
ATOM 660 N N . VAL A 1 90 ? 0.415 -14.982 11.286 1.00 91.56 90 VAL A N 1
ATOM 661 C CA . VAL A 1 90 ? 0.051 -14.350 12.562 1.00 91.56 90 VAL A CA 1
ATOM 662 C C . VAL A 1 90 ? -1.340 -13.726 12.463 1.00 91.56 90 VAL A C 1
ATOM 664 O O . VAL A 1 90 ? -2.178 -13.952 13.338 1.00 91.56 90 VAL A O 1
ATOM 667 N N . TRP A 1 91 ? -1.620 -13.006 11.375 1.00 88.44 91 TRP A N 1
ATOM 668 C CA . TRP A 1 91 ? -2.925 -12.398 11.133 1.00 88.44 91 TRP A CA 1
ATOM 669 C C . TRP A 1 91 ? -4.044 -13.438 11.061 1.00 88.44 91 TRP A C 1
ATOM 671 O O . TRP A 1 91 ? -5.092 -13.265 11.679 1.00 88.44 91 TRP A O 1
ATOM 681 N N . TRP A 1 92 ? -3.820 -14.547 10.357 1.00 88.25 92 TRP A N 1
ATOM 682 C CA . TRP A 1 92 ? -4.787 -15.635 10.235 1.00 88.25 92 TRP A CA 1
ATOM 683 C C . TRP A 1 92 ? -5.138 -16.266 11.591 1.00 88.25 92 TRP A C 1
ATOM 685 O O . TRP A 1 92 ? -6.294 -16.624 11.815 1.00 88.25 92 TRP A O 1
ATOM 695 N N . LEU A 1 93 ? -4.183 -16.329 12.525 1.00 93.38 93 LEU A N 1
ATOM 696 C CA . LEU A 1 93 ? -4.418 -16.819 13.886 1.00 93.38 93 LEU A CA 1
ATOM 697 C C . LEU A 1 93 ? -5.239 -15.832 14.733 1.00 93.38 93 LEU A C 1
ATOM 699 O O . LEU A 1 93 ? -6.190 -16.234 15.408 1.00 93.38 93 LEU A O 1
ATOM 703 N N . ILE A 1 94 ? -4.895 -14.540 14.710 1.00 93.06 94 ILE A N 1
ATOM 704 C CA . ILE A 1 94 ? -5.470 -13.547 15.638 1.00 93.06 94 ILE A CA 1
ATOM 705 C C . ILE A 1 94 ? -6.745 -12.875 15.108 1.00 93.06 94 ILE A C 1
ATOM 707 O O . ILE A 1 94 ? -7.675 -12.605 15.876 1.00 93.06 94 ILE A O 1
ATOM 711 N N . ALA A 1 95 ? -6.835 -12.616 13.802 1.00 90.31 95 ALA A N 1
ATOM 712 C CA . ALA A 1 95 ? -7.901 -11.806 13.220 1.00 90.31 95 ALA A CA 1
ATOM 713 C C . ALA A 1 95 ? -9.303 -12.425 13.375 1.00 90.31 95 ALA A C 1
ATOM 715 O O . ALA A 1 95 ? -10.228 -11.688 13.729 1.00 90.31 95 ALA A O 1
ATOM 716 N N . PRO A 1 96 ? -9.519 -13.750 13.212 1.00 90.75 96 PRO A N 1
ATOM 717 C CA . PRO A 1 96 ? -10.839 -14.350 13.424 1.00 90.75 96 PRO A CA 1
ATOM 718 C C . PRO A 1 96 ? -11.322 -14.230 14.873 1.00 90.75 96 PRO A C 1
ATOM 720 O O . PRO A 1 96 ? -12.525 -14.117 15.128 1.00 90.75 96 PRO A O 1
ATOM 723 N N . TYR A 1 97 ? -10.401 -14.261 15.838 1.00 91.81 97 TYR A N 1
ATOM 724 C CA . TYR A 1 97 ? -10.720 -14.074 17.251 1.00 91.81 97 TYR A CA 1
ATOM 725 C C . TYR A 1 97 ? -11.160 -12.632 17.531 1.00 91.81 97 TYR A C 1
ATOM 727 O O . TYR A 1 97 ? -12.270 -12.418 18.024 1.00 91.81 97 TYR A O 1
ATOM 735 N N . ILE A 1 98 ? -10.356 -11.650 17.114 1.00 92.12 98 ILE A N 1
ATOM 736 C CA . ILE A 1 98 ? -10.663 -10.221 17.285 1.00 92.12 98 ILE A CA 1
ATOM 737 C C . ILE A 1 98 ? -11.961 -9.856 16.550 1.00 92.12 98 ILE A C 1
ATOM 739 O O . ILE A 1 98 ? -12.828 -9.190 17.109 1.00 92.12 98 ILE A O 1
ATOM 743 N N . SER A 1 99 ? -12.157 -10.367 15.333 1.00 89.69 99 SER A N 1
ATOM 744 C CA . SER A 1 99 ? -13.358 -10.127 14.524 1.00 89.69 99 SER A CA 1
ATOM 745 C C . SER A 1 99 ? -14.639 -10.643 15.197 1.00 89.69 99 SER A C 1
ATOM 747 O O . SER A 1 99 ? -15.682 -9.986 15.147 1.00 89.69 99 SER A O 1
ATOM 749 N N . ARG A 1 100 ? -14.577 -11.801 15.875 1.00 91.81 100 ARG A N 1
ATOM 750 C CA . ARG A 1 100 ? -15.705 -12.332 16.661 1.00 91.81 100 ARG A CA 1
ATOM 751 C C . ARG A 1 100 ? -16.016 -11.459 17.875 1.00 91.81 100 ARG A C 1
ATOM 753 O O . ARG A 1 100 ? -17.190 -11.194 18.129 1.00 91.81 100 ARG A O 1
ATOM 760 N N . LEU A 1 101 ? -14.996 -10.993 18.593 1.00 92.62 101 LEU A N 1
ATOM 761 C CA . LEU A 1 101 ? -15.182 -10.101 19.741 1.00 92.62 101 LEU A CA 1
ATOM 762 C C . LEU A 1 101 ? -15.723 -8.734 19.321 1.00 92.62 101 LEU A C 1
ATOM 764 O O . LEU A 1 101 ? -16.664 -8.249 19.944 1.00 92.62 101 LEU A O 1
ATOM 768 N N . GLY A 1 102 ? -15.215 -8.168 18.225 1.00 92.12 102 GLY A N 1
ATOM 769 C CA . GLY A 1 102 ? -15.738 -6.932 17.645 1.00 92.12 102 GLY A CA 1
ATOM 770 C C . GLY A 1 102 ? -17.220 -7.046 17.292 1.00 92.12 102 GLY A C 1
ATOM 771 O O . GLY A 1 102 ? -18.004 -6.188 17.681 1.00 92.12 102 GLY A O 1
ATOM 772 N N . ARG A 1 103 ? -17.640 -8.155 16.662 1.00 90.81 103 ARG A N 1
ATOM 773 C CA . ARG A 1 103 ? -19.065 -8.439 16.401 1.00 90.81 103 ARG A CA 1
ATOM 774 C C . ARG A 1 103 ? -19.898 -8.551 17.677 1.00 90.81 103 ARG A C 1
ATOM 776 O O . ARG A 1 103 ? -20.994 -8.010 17.726 1.00 90.81 103 ARG A O 1
ATOM 783 N N . ARG A 1 104 ? -19.397 -9.256 18.694 1.00 92.81 104 ARG A N 1
ATOM 784 C CA . ARG A 1 104 ? -20.140 -9.513 19.938 1.00 92.81 104 ARG A CA 1
ATOM 785 C C . ARG A 1 104 ? -20.313 -8.262 20.798 1.00 92.81 104 ARG A C 1
ATOM 787 O O . ARG A 1 104 ? -21.365 -8.093 21.402 1.00 92.81 104 ARG A O 1
ATOM 794 N N . HIS A 1 105 ? -19.278 -7.432 20.886 1.00 92.06 105 HIS A N 1
ATOM 795 C CA . HIS A 1 105 ? -19.226 -6.294 21.807 1.00 92.06 105 HIS A CA 1
ATOM 796 C C . HIS A 1 105 ? -19.393 -4.937 21.124 1.00 92.06 105 HIS A C 1
ATOM 798 O O . HIS A 1 105 ? -19.418 -3.916 21.801 1.00 92.06 105 HIS A O 1
ATOM 804 N N . GLY A 1 106 ? -19.511 -4.908 19.797 1.00 91.44 106 GLY A N 1
ATOM 805 C CA . GLY A 1 106 ? -19.703 -3.665 19.065 1.00 91.44 106 GLY A CA 1
ATOM 806 C C . GLY A 1 106 ? -18.425 -2.855 18.851 1.00 91.44 106 GLY A C 1
ATOM 807 O O . GLY A 1 106 ? -18.539 -1.728 18.390 1.00 91.44 106 GLY A O 1
ATOM 808 N N . PHE A 1 107 ? -17.231 -3.403 19.112 1.00 93.31 107 PHE A N 1
ATOM 809 C CA . PHE A 1 107 ? -15.978 -2.665 18.910 1.00 93.31 107 PHE A CA 1
ATOM 810 C C . PHE A 1 107 ? -15.791 -2.270 17.438 1.00 93.31 107 PHE A C 1
ATOM 812 O O . PHE A 1 107 ? -15.965 -3.092 16.525 1.00 93.31 107 PHE A O 1
ATOM 819 N N . LEU A 1 108 ? -15.429 -1.009 17.234 1.00 90.56 108 LEU A N 1
ATOM 820 C CA . LEU A 1 108 ? -15.103 -0.377 15.960 1.00 90.56 108 LEU A CA 1
ATOM 821 C C . LEU A 1 108 ? -13.618 -0.017 15.872 1.00 90.56 108 LEU A C 1
ATOM 823 O O . LEU A 1 108 ? -13.085 0.084 14.770 1.00 90.56 108 LEU A O 1
ATOM 827 N N . THR A 1 109 ? -12.936 0.149 17.009 1.00 92.69 109 THR A N 1
ATOM 828 C CA . THR A 1 109 ? -11.511 0.505 17.046 1.00 92.69 109 THR A CA 1
ATOM 829 C C . THR A 1 109 ? -10.678 -0.477 17.867 1.00 92.69 109 THR A C 1
ATOM 831 O O . THR A 1 109 ? -11.161 -1.137 18.790 1.00 92.69 109 THR A O 1
ATOM 834 N N . GLN A 1 110 ? -9.376 -0.529 17.574 1.00 92.19 110 GLN A N 1
ATOM 835 C CA . GLN A 1 110 ? -8.413 -1.264 18.400 1.00 92.19 110 GLN A CA 1
ATOM 836 C C . GLN A 1 110 ? -8.322 -0.717 19.835 1.00 92.19 110 GLN A C 1
ATOM 838 O O . GLN A 1 110 ? -8.089 -1.480 20.770 1.00 92.19 110 GLN A O 1
ATOM 843 N N . ALA A 1 111 ? -8.552 0.589 20.022 1.00 93.44 111 ALA A N 1
ATOM 844 C CA . ALA A 1 111 ? -8.546 1.230 21.333 1.00 93.44 111 ALA A CA 1
ATOM 845 C C . ALA A 1 111 ? -9.704 0.734 22.212 1.00 93.44 111 ALA A C 1
ATOM 847 O O . ALA A 1 111 ? -9.492 0.431 23.386 1.00 93.44 111 ALA A O 1
ATOM 848 N N . GLU A 1 112 ? -10.906 0.594 21.646 1.00 92.94 112 GLU A N 1
ATOM 849 C CA . GLU A 1 112 ? -12.067 0.031 22.348 1.00 92.94 112 GLU A CA 1
ATOM 850 C C . GLU A 1 112 ? -11.824 -1.423 22.753 1.00 92.94 112 GLU A C 1
ATOM 852 O O . GLU A 1 112 ? -12.061 -1.785 23.905 1.00 92.94 112 GLU A O 1
ATOM 857 N N . PHE A 1 113 ? -11.289 -2.234 21.834 1.00 93.56 113 PHE A N 1
ATOM 858 C CA . PHE A 1 113 ? -10.944 -3.626 22.118 1.00 93.56 113 PHE A CA 1
ATOM 859 C C . PHE A 1 113 ? -9.939 -3.739 23.276 1.00 93.56 113 PHE A C 1
ATOM 861 O O . PHE A 1 113 ? -10.188 -4.451 24.248 1.00 93.56 113 PHE A O 1
ATOM 868 N N . LEU A 1 114 ? -8.827 -3.001 23.212 1.00 93.00 114 LEU A N 1
ATOM 869 C CA . LEU A 1 114 ? -7.779 -3.065 24.233 1.00 93.00 114 LEU A CA 1
ATOM 870 C C . LEU A 1 114 ? -8.233 -2.498 25.579 1.00 93.00 114 LEU A C 1
ATOM 872 O O . LEU A 1 114 ? -7.887 -3.054 26.618 1.00 93.00 114 LEU A O 1
ATOM 876 N N . THR A 1 115 ? -9.049 -1.445 25.582 1.00 93.81 115 THR A N 1
ATOM 877 C CA . THR A 1 115 ? -9.613 -0.888 26.821 1.00 93.81 115 THR A CA 1
ATOM 878 C C . THR A 1 115 ? -10.598 -1.859 27.470 1.00 93.81 115 THR A C 1
ATOM 880 O O . THR A 1 115 ? -10.643 -1.954 28.694 1.00 93.81 115 THR A O 1
ATOM 883 N N . ALA A 1 116 ? -11.356 -2.622 26.676 1.00 91.81 116 ALA A N 1
ATOM 884 C CA . ALA A 1 116 ? -12.234 -3.664 27.203 1.00 91.81 116 ALA A CA 1
ATOM 885 C C . ALA A 1 116 ? -11.450 -4.837 27.816 1.00 91.81 116 ALA A C 1
ATOM 887 O O . ALA A 1 116 ? -11.895 -5.419 28.803 1.00 91.81 116 ALA A O 1
ATOM 888 N N . CYS A 1 117 ? -10.277 -5.168 27.267 1.00 90.88 117 CYS A N 1
ATOM 889 C CA . CYS A 1 117 ? -9.375 -6.165 27.849 1.00 90.88 117 CYS A CA 1
ATOM 890 C C . CYS A 1 117 ? -8.643 -5.649 29.100 1.00 90.88 117 CYS A C 1
ATOM 892 O O . CYS A 1 117 ? -8.4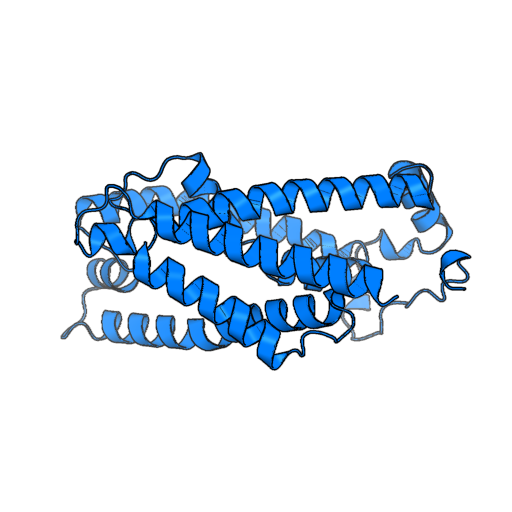07 -6.421 30.028 1.00 90.88 117 CYS A O 1
ATOM 894 N N . TYR A 1 118 ? -8.296 -4.359 29.129 1.00 91.62 118 TYR A N 1
ATOM 895 C CA . TYR A 1 118 ? -7.486 -3.729 30.174 1.00 91.62 118 TYR A CA 1
ATOM 896 C C . TYR A 1 118 ? -8.134 -2.419 30.657 1.00 91.62 118 TYR A C 1
ATOM 898 O O . TYR A 1 118 ? -7.694 -1.324 30.288 1.00 91.62 118 TYR A O 1
ATOM 906 N N . PRO A 1 119 ? -9.197 -2.498 31.479 1.00 87.12 119 PRO A N 1
ATOM 907 C CA . PRO A 1 119 ? -9.927 -1.316 31.917 1.00 87.12 119 PRO A CA 1
ATOM 908 C C . PRO A 1 119 ? -9.051 -0.413 32.797 1.00 87.12 119 PRO A C 1
ATOM 910 O O . PRO A 1 119 ? -8.461 -0.851 33.783 1.00 87.12 119 PRO A O 1
ATOM 913 N N . THR A 1 120 ? -8.997 0.877 32.458 1.00 89.69 120 THR A N 1
ATOM 914 C CA . THR A 1 120 ? -8.263 1.911 33.209 1.00 89.69 120 THR A CA 1
ATOM 915 C C . THR A 1 120 ? -9.206 3.023 33.665 1.00 89.69 120 THR A C 1
ATOM 917 O O . THR A 1 120 ? -10.221 3.303 33.021 1.00 89.69 120 THR A O 1
ATOM 920 N N . ARG A 1 121 ? -8.890 3.681 34.791 1.00 84.75 121 ARG A N 1
ATOM 921 C CA . ARG A 1 121 ? -9.679 4.824 35.282 1.00 84.75 121 ARG A CA 1
ATOM 922 C C . ARG A 1 121 ? -9.711 5.926 34.220 1.00 84.75 121 ARG A C 1
ATOM 924 O O . ARG A 1 121 ? -8.666 6.318 33.715 1.00 84.75 121 ARG A O 1
ATOM 931 N N . GLY A 1 122 ? -10.908 6.412 33.890 1.00 83.94 122 GLY A N 1
ATOM 932 C CA . GLY A 1 122 ? -11.095 7.515 32.943 1.00 83.94 122 GLY A CA 1
ATOM 933 C C . GLY A 1 122 ? -10.759 7.200 31.480 1.00 83.94 122 GLY A C 1
ATOM 934 O O . GLY A 1 122 ? -10.624 8.134 30.701 1.00 83.94 122 GLY A O 1
ATOM 935 N N . ASN A 1 123 ? -10.615 5.924 31.093 1.00 88.44 123 ASN A N 1
ATOM 936 C CA . ASN A 1 123 ? -10.275 5.517 29.720 1.00 88.44 123 ASN A CA 1
ATOM 937 C C . ASN A 1 123 ? -8.970 6.150 29.180 1.00 88.44 123 ASN A C 1
ATOM 939 O O . ASN A 1 123 ? -8.831 6.448 27.992 1.00 88.44 123 ASN A O 1
ATOM 943 N N . LEU A 1 124 ? -7.988 6.355 30.063 1.00 92.88 124 LEU A N 1
ATOM 944 C CA . LEU A 1 124 ? -6.691 6.926 29.688 1.00 92.88 124 LEU A CA 1
ATOM 945 C C . LEU A 1 124 ? -5.954 6.049 28.667 1.00 92.88 124 LEU A C 1
ATOM 947 O O . LEU A 1 124 ? -5.306 6.574 27.764 1.00 92.88 124 LEU A O 1
ATOM 951 N N . LEU A 1 125 ? -6.094 4.721 28.774 1.00 93.19 125 LEU A N 1
ATOM 952 C CA . LEU A 1 125 ? -5.514 3.780 27.816 1.00 93.19 125 LEU A CA 1
ATOM 953 C C . LEU A 1 125 ? -6.107 3.956 26.411 1.00 93.19 125 LEU A C 1
ATOM 955 O O . LEU A 1 125 ? -5.355 4.032 25.442 1.00 93.19 125 LEU A O 1
ATOM 959 N N . GLY A 1 126 ? -7.433 4.063 26.292 1.00 93.94 126 GLY A N 1
ATOM 960 C CA . GLY A 1 126 ? -8.087 4.274 25.004 1.00 93.94 126 GLY A CA 1
ATOM 961 C C . GLY A 1 126 ? -7.688 5.602 24.363 1.00 93.94 126 GLY A C 1
ATOM 962 O O . GLY A 1 126 ? -7.395 5.635 23.168 1.00 93.94 126 GLY A O 1
ATOM 963 N N . LEU A 1 127 ? -7.589 6.676 25.158 1.00 94.62 127 LEU A N 1
ATOM 964 C CA . LEU A 1 127 ? -7.094 7.973 24.687 1.00 94.62 127 LEU A CA 1
ATOM 965 C C . LEU A 1 127 ? -5.650 7.875 24.177 1.00 94.62 127 LEU A C 1
ATOM 967 O O . LEU A 1 127 ? -5.353 8.349 23.081 1.00 94.62 127 LEU A O 1
ATOM 971 N N . PHE A 1 128 ? -4.769 7.229 24.942 1.00 95.31 128 PHE A N 1
ATOM 972 C CA . PHE A 1 128 ? -3.375 7.022 24.558 1.00 95.31 128 PHE A CA 1
ATOM 973 C C . PHE A 1 128 ? -3.260 6.239 23.245 1.00 95.31 128 PHE A C 1
ATOM 975 O O . PHE A 1 128 ? -2.611 6.706 22.309 1.00 95.31 128 PHE A O 1
ATOM 982 N N . ILE A 1 129 ? -3.943 5.093 23.135 1.00 96.00 129 ILE A N 1
ATOM 983 C CA . ILE A 1 129 ? -3.941 4.271 21.916 1.00 96.00 129 ILE A CA 1
ATOM 984 C C . ILE A 1 129 ? -4.492 5.069 20.732 1.00 96.00 129 ILE A C 1
ATOM 986 O O . ILE A 1 129 ? -3.921 5.009 19.644 1.00 96.00 129 ILE A O 1
ATOM 990 N N . GLY A 1 130 ? -5.574 5.825 20.929 1.00 95.56 130 GLY A N 1
ATOM 991 C CA . GLY A 1 130 ? -6.172 6.665 19.893 1.00 95.56 130 GLY A CA 1
ATOM 992 C C . GLY A 1 130 ? -5.201 7.724 19.372 1.00 95.56 130 GLY A C 1
ATOM 993 O O . GLY A 1 130 ? -4.980 7.802 18.164 1.00 95.56 130 GLY A O 1
ATOM 994 N N . ILE A 1 131 ? -4.564 8.484 20.269 1.00 96.31 131 ILE A N 1
ATOM 995 C CA . ILE A 1 131 ? -3.581 9.517 19.906 1.00 96.31 131 ILE A CA 1
ATOM 996 C C . ILE A 1 131 ? -2.399 8.895 19.165 1.00 96.31 131 ILE A C 1
ATOM 998 O O . ILE A 1 131 ? -2.047 9.357 18.082 1.00 96.31 131 ILE A O 1
ATOM 1002 N N . VAL A 1 132 ? -1.813 7.826 19.711 1.00 96.94 132 VAL A N 1
ATOM 1003 C CA . VAL A 1 132 ? -0.679 7.141 19.078 1.00 96.94 132 VAL A CA 1
ATOM 1004 C C . VAL A 1 132 ? -1.068 6.608 17.699 1.00 96.94 132 VAL A C 1
ATOM 1006 O O . VAL A 1 132 ? -0.308 6.786 16.753 1.00 96.94 132 VAL A O 1
ATOM 1009 N N . SER A 1 133 ? -2.265 6.029 17.551 1.00 95.25 133 SER A N 1
ATOM 1010 C CA . SER A 1 133 ? -2.759 5.522 16.261 1.00 95.25 133 SER A CA 1
ATOM 1011 C C . SER A 1 133 ? -2.883 6.636 15.219 1.00 95.25 133 SER A C 1
ATOM 1013 O O . SER A 1 133 ? -2.434 6.470 14.087 1.00 95.25 133 SER A O 1
ATOM 1015 N N . VAL A 1 134 ? -3.465 7.780 15.594 1.00 95.19 134 VAL A N 1
ATOM 1016 C CA . VAL A 1 134 ? -3.630 8.930 14.689 1.00 95.19 134 VAL A CA 1
ATOM 1017 C C . VAL A 1 134 ? -2.274 9.514 14.302 1.00 95.19 134 VAL A C 1
ATOM 1019 O O . VAL A 1 134 ? -2.019 9.733 13.120 1.00 95.19 134 VAL A O 1
ATOM 1022 N N . LEU A 1 135 ? -1.383 9.721 15.274 1.00 96.81 135 LEU A N 1
ATOM 1023 C CA . LEU A 1 135 ? -0.052 10.270 15.015 1.00 96.81 135 LEU A CA 1
ATOM 1024 C C . LEU A 1 135 ? 0.803 9.328 14.163 1.00 96.81 135 LEU A C 1
ATOM 1026 O O . LEU A 1 135 ? 1.515 9.803 13.283 1.00 96.81 135 LEU A O 1
ATOM 1030 N N . ALA A 1 136 ? 0.700 8.012 14.365 1.00 95.31 136 ALA A N 1
ATOM 1031 C CA . ALA A 1 136 ? 1.401 7.017 13.555 1.00 95.31 136 ALA A CA 1
ATOM 1032 C C . ALA A 1 136 ? 0.924 6.998 12.092 1.00 95.31 136 ALA A C 1
ATOM 1034 O O . ALA A 1 136 ? 1.716 6.715 11.192 1.00 95.31 136 ALA A O 1
ATOM 1035 N N . MET A 1 137 ? -0.342 7.345 11.833 1.00 93.25 137 MET A N 1
ATOM 1036 C CA . MET A 1 137 ? -0.885 7.406 10.473 1.00 93.25 137 MET A CA 1
ATOM 1037 C C . MET A 1 137 ? -0.387 8.610 9.669 1.00 93.25 137 MET A C 1
ATOM 1039 O O . MET A 1 137 ? -0.336 8.529 8.446 1.00 93.25 137 MET A O 1
ATOM 1043 N N . ILE A 1 138 ? 0.032 9.704 10.311 1.00 94.94 138 ILE A N 1
ATOM 1044 C CA . ILE A 1 138 ? 0.525 10.904 9.611 1.00 94.94 138 ILE A CA 1
ATOM 1045 C C . ILE A 1 138 ? 1.747 10.600 8.722 1.00 94.94 138 ILE A C 1
ATOM 1047 O O . ILE A 1 138 ? 1.666 10.839 7.511 1.00 94.94 138 ILE A O 1
ATOM 1051 N N . PRO A 1 139 ? 2.873 10.069 9.246 1.00 92.88 139 PRO A N 1
ATOM 1052 C CA . PRO A 1 139 ? 4.029 9.761 8.407 1.00 92.88 139 PRO A CA 1
ATOM 1053 C C . PRO A 1 139 ? 3.713 8.656 7.394 1.00 92.88 139 PRO A C 1
ATOM 1055 O O . PRO A 1 139 ? 4.176 8.728 6.258 1.00 92.88 139 PRO A O 1
ATOM 1058 N N . TYR A 1 140 ? 2.875 7.684 7.767 1.00 89.50 140 TYR A N 1
ATOM 1059 C CA . TYR A 1 140 ? 2.452 6.616 6.863 1.00 89.50 140 TYR A CA 1
ATOM 1060 C C . TYR A 1 140 ? 1.716 7.170 5.633 1.00 89.50 140 TYR A C 1
ATOM 1062 O O . TYR A 1 140 ? 2.129 6.923 4.500 1.00 89.50 140 TYR A O 1
ATOM 1070 N N . LEU A 1 141 ? 0.683 7.994 5.835 1.00 91.00 141 LEU A N 1
ATOM 1071 C CA . LEU A 1 141 ? -0.060 8.630 4.744 1.00 91.00 141 LEU A CA 1
ATOM 1072 C C . LEU A 1 141 ? 0.822 9.572 3.921 1.00 91.00 141 LEU A C 1
ATOM 1074 O O . LEU A 1 141 ? 0.677 9.635 2.703 1.00 91.00 141 LEU A O 1
ATOM 1078 N N . THR A 1 142 ? 1.766 10.263 4.563 1.00 91.75 142 THR A N 1
ATOM 1079 C CA . THR A 1 142 ? 2.695 11.170 3.873 1.00 91.75 142 THR A CA 1
ATOM 1080 C C . THR A 1 142 ? 3.530 10.426 2.830 1.00 91.75 142 THR A C 1
ATOM 1082 O O . THR A 1 142 ? 3.623 10.876 1.688 1.00 91.75 142 THR A O 1
ATOM 1085 N N . ILE A 1 143 ? 4.086 9.263 3.185 1.00 89.56 143 ILE A N 1
ATOM 1086 C CA . ILE A 1 143 ? 4.877 8.432 2.262 1.00 89.56 143 ILE A CA 1
ATOM 1087 C C . ILE A 1 143 ? 4.017 7.949 1.090 1.00 89.56 143 ILE A C 1
ATOM 1089 O O . ILE A 1 143 ? 4.467 7.959 -0.053 1.00 89.56 143 ILE A O 1
ATOM 1093 N N . GLN A 1 144 ? 2.768 7.571 1.355 1.00 89.75 144 GLN A N 1
ATOM 1094 C CA . GLN A 1 144 ? 1.851 7.062 0.334 1.00 89.75 144 GLN A CA 1
ATOM 1095 C C . GLN A 1 144 ? 1.452 8.150 -0.671 1.00 89.75 144 GLN A C 1
ATOM 1097 O O . GLN A 1 144 ? 1.481 7.923 -1.881 1.00 89.75 144 GLN A O 1
ATOM 1102 N N . ILE A 1 145 ? 1.140 9.352 -0.178 1.00 92.31 145 ILE A N 1
ATOM 1103 C CA . ILE A 1 145 ? 0.819 10.516 -1.013 1.00 92.31 145 ILE A CA 1
ATOM 1104 C C . ILE A 1 145 ? 2.041 10.927 -1.842 1.00 92.31 145 ILE A C 1
ATOM 1106 O O . ILE A 1 145 ? 1.912 11.156 -3.045 1.00 92.31 145 ILE A O 1
ATOM 1110 N N . ALA A 1 146 ? 3.229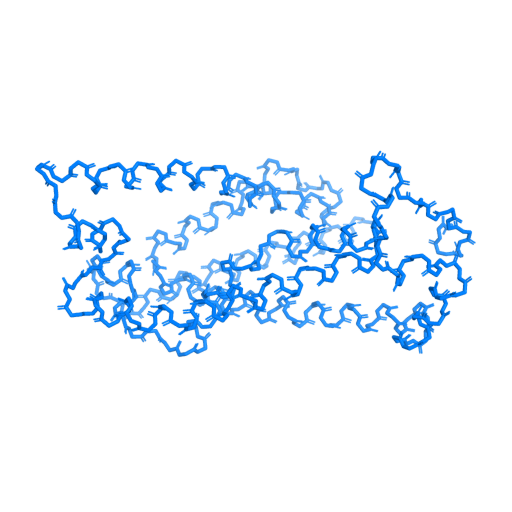 10.955 -1.231 1.00 91.81 146 ALA A N 1
ATOM 1111 C CA . ALA A 1 146 ? 4.470 11.248 -1.941 1.00 91.81 146 ALA A CA 1
ATOM 1112 C C . ALA A 1 146 ? 4.767 10.200 -3.027 1.00 91.81 146 ALA A C 1
ATOM 1114 O O . ALA A 1 146 ? 5.110 10.562 -4.149 1.00 91.81 146 ALA A O 1
ATOM 1115 N N . GLY A 1 147 ? 4.570 8.911 -2.735 1.00 89.50 147 GLY A N 1
ATOM 1116 C CA . GLY A 1 147 ? 4.728 7.835 -3.713 1.00 89.50 147 GLY A CA 1
ATOM 1117 C C . GLY A 1 147 ? 3.813 8.008 -4.928 1.00 89.50 147 GLY A C 1
ATOM 1118 O O . GLY A 1 147 ? 4.266 7.869 -6.062 1.00 89.50 147 GLY A O 1
ATOM 1119 N N . ALA A 1 148 ? 2.549 8.387 -4.710 1.00 89.62 148 ALA A N 1
ATOM 1120 C CA . ALA A 1 148 ? 1.624 8.702 -5.799 1.00 89.62 148 ALA A CA 1
ATOM 1121 C C . ALA A 1 148 ? 2.085 9.922 -6.619 1.00 89.62 148 ALA A C 1
ATOM 1123 O O . ALA A 1 148 ? 2.078 9.872 -7.848 1.00 89.62 148 ALA A O 1
ATOM 1124 N N . GLY A 1 149 ? 2.534 10.994 -5.956 1.00 91.75 149 GLY A N 1
ATOM 1125 C CA . GLY A 1 149 ? 3.080 12.183 -6.617 1.00 91.75 149 GLY A CA 1
ATOM 1126 C C . GLY A 1 149 ? 4.285 11.880 -7.506 1.00 91.75 149 GLY A C 1
ATOM 1127 O O . GLY A 1 149 ? 4.308 12.303 -8.661 1.00 91.75 149 GLY A O 1
ATOM 1128 N N . MET A 1 150 ? 5.245 11.101 -6.997 1.00 90.44 150 MET A N 1
ATOM 1129 C CA . MET A 1 150 ? 6.431 10.672 -7.751 1.00 90.44 150 MET A CA 1
ATOM 1130 C C . MET A 1 150 ? 6.054 9.816 -8.963 1.00 90.44 150 MET A C 1
ATOM 1132 O O . MET A 1 150 ? 6.610 10.002 -10.043 1.00 90.44 150 MET A O 1
ATOM 1136 N N . LEU A 1 151 ? 5.087 8.903 -8.810 1.00 87.25 151 LEU A N 1
ATOM 1137 C CA . LEU A 1 151 ? 4.598 8.081 -9.919 1.00 87.25 151 LEU A CA 1
ATOM 1138 C C . LEU A 1 151 ? 3.944 8.926 -11.013 1.00 87.25 151 LEU A C 1
ATOM 1140 O O . LEU A 1 151 ? 4.192 8.676 -12.190 1.00 87.25 151 LEU A O 1
ATOM 1144 N N . PHE A 1 152 ? 3.141 9.930 -10.656 1.00 88.38 152 PHE A N 1
ATOM 1145 C CA . PHE A 1 152 ? 2.525 10.811 -11.651 1.00 88.38 152 PHE A CA 1
ATOM 1146 C C . PHE A 1 152 ? 3.543 11.672 -12.386 1.00 88.38 152 PHE A C 1
ATOM 1148 O O . PHE A 1 152 ? 3.465 11.796 -13.609 1.00 88.38 152 PHE A O 1
ATOM 1155 N N . GLU A 1 153 ? 4.500 12.243 -11.663 1.00 90.56 153 GLU A N 1
ATOM 1156 C CA . GLU A 1 153 ? 5.567 13.037 -12.267 1.00 90.56 153 GLU A CA 1
ATOM 1157 C C . GLU A 1 153 ? 6.405 12.189 -13.230 1.00 90.56 153 GLU A C 1
ATOM 1159 O O . GLU A 1 153 ? 6.612 12.587 -14.378 1.00 90.56 153 GLU A O 1
ATOM 1164 N N . ALA A 1 154 ? 6.791 10.979 -12.816 1.00 87.31 154 ALA A N 1
ATOM 1165 C CA . ALA A 1 154 ? 7.542 10.049 -13.654 1.00 87.31 154 ALA A CA 1
ATOM 1166 C C . ALA A 1 154 ? 6.738 9.586 -14.882 1.00 87.31 154 ALA A C 1
ATOM 1168 O O . ALA A 1 154 ? 7.237 9.650 -16.004 1.00 87.31 154 ALA A O 1
ATOM 1169 N N . ALA A 1 155 ? 5.482 9.166 -14.698 1.00 84.81 155 ALA A N 1
ATOM 1170 C CA . ALA A 1 155 ? 4.643 8.673 -15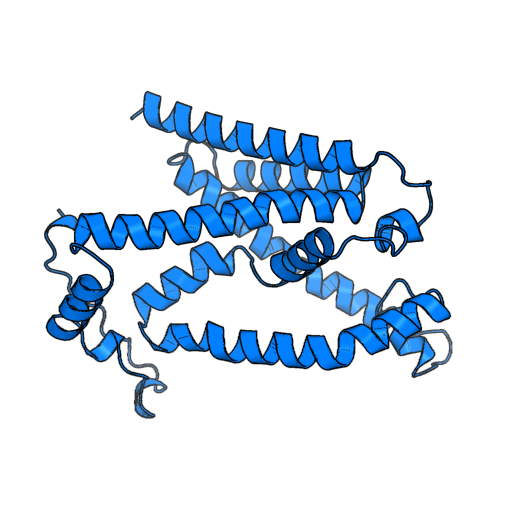.789 1.00 84.81 155 ALA A CA 1
ATOM 1171 C C . ALA A 1 155 ? 4.368 9.765 -16.831 1.00 84.81 155 ALA A C 1
ATOM 1173 O O . ALA A 1 155 ? 4.476 9.537 -18.031 1.00 84.81 155 ALA A O 1
ATOM 1174 N N . THR A 1 156 ? 4.062 10.983 -16.386 1.00 85.38 156 THR A N 1
ATOM 1175 C CA . THR A 1 156 ? 3.727 12.100 -17.284 1.00 85.38 156 THR A CA 1
ATOM 1176 C C . THR A 1 156 ? 4.954 12.837 -17.822 1.00 85.38 156 THR A C 1
ATOM 1178 O O . THR A 1 156 ? 4.813 13.898 -18.435 1.00 85.38 156 THR A O 1
ATOM 1181 N N . SER A 1 157 ? 6.160 12.299 -17.595 1.00 84.88 157 SER A N 1
ATOM 1182 C CA . SER A 1 157 ? 7.428 12.923 -17.995 1.00 84.88 157 SER A CA 1
ATOM 1183 C C . SER A 1 157 ? 7.546 14.379 -17.512 1.00 84.88 157 SER A C 1
ATOM 1185 O O . SER A 1 157 ? 7.974 15.258 -18.256 1.00 84.88 157 SER A O 1
ATOM 1187 N N . GLY A 1 158 ? 7.096 14.652 -16.283 1.00 85.69 158 GLY A N 1
ATOM 1188 C CA . GLY A 1 158 ? 7.117 15.979 -15.659 1.00 85.69 158 GLY A CA 1
ATOM 1189 C C . GLY A 1 158 ? 5.963 16.915 -16.039 1.00 85.69 158 GLY A C 1
ATOM 1190 O O . GLY A 1 158 ? 5.917 18.040 -15.547 1.00 85.69 158 GLY A O 1
ATOM 1191 N N . THR A 1 159 ? 5.012 16.485 -16.877 1.00 87.19 159 THR A N 1
ATOM 1192 C CA . THR A 1 159 ? 3.853 17.319 -17.261 1.00 87.19 159 THR A CA 1
ATOM 1193 C C . THR A 1 159 ? 2.947 17.612 -16.064 1.00 87.19 159 THR A C 1
ATOM 1195 O O . THR A 1 159 ? 2.452 18.730 -15.917 1.00 87.19 159 THR A O 1
ATOM 1198 N N . ILE A 1 160 ? 2.743 16.622 -15.190 1.00 89.00 160 ILE A N 1
ATOM 1199 C CA . ILE A 1 160 ? 2.111 16.811 -13.885 1.00 89.00 160 ILE A CA 1
ATOM 1200 C C . ILE A 1 160 ? 3.226 16.896 -12.837 1.00 89.00 160 ILE A C 1
ATOM 1202 O O . ILE A 1 160 ? 3.860 15.879 -12.557 1.00 89.00 160 ILE A O 1
ATOM 1206 N N . PRO A 1 161 ? 3.464 18.068 -12.222 1.00 93.06 161 PRO A N 1
ATOM 1207 C CA . PRO A 1 161 ? 4.484 18.193 -11.190 1.00 93.06 161 PRO A CA 1
ATOM 1208 C C . PRO A 1 161 ? 4.087 17.420 -9.927 1.00 93.06 161 PRO A C 1
ATOM 1210 O O . PRO A 1 161 ? 2.896 17.295 -9.612 1.00 93.06 161 PRO A O 1
ATOM 1213 N N . PHE A 1 162 ? 5.085 16.980 -9.156 1.00 94.12 162 PHE A N 1
ATOM 1214 C CA . PHE A 1 162 ? 4.920 16.210 -7.915 1.00 94.12 162 PHE A CA 1
ATOM 1215 C C . PHE A 1 162 ? 3.787 16.708 -7.001 1.00 94.12 162 PHE A C 1
ATOM 1217 O O . PHE A 1 162 ? 2.955 15.919 -6.544 1.00 94.12 162 PHE A O 1
ATOM 1224 N N . TRP A 1 163 ? 3.742 18.018 -6.724 1.00 95.56 163 TRP A N 1
ATOM 1225 C CA . TRP A 1 163 ? 2.768 18.599 -5.794 1.00 95.56 163 TRP A CA 1
ATOM 1226 C C . TRP A 1 163 ? 1.331 18.450 -6.307 1.00 95.56 163 TRP A C 1
ATOM 1228 O O . TRP A 1 163 ? 0.425 18.163 -5.525 1.00 95.56 163 TRP A O 1
ATOM 1238 N N . LEU A 1 164 ? 1.127 18.600 -7.620 1.00 93.88 164 LEU A N 1
ATOM 1239 C CA . LEU A 1 164 ? -0.186 18.503 -8.246 1.00 93.88 164 LEU A CA 1
ATOM 1240 C C . LEU A 1 164 ? -0.629 17.044 -8.310 1.00 93.88 164 LEU A C 1
ATOM 1242 O O . LEU A 1 164 ? -1.766 16.740 -7.959 1.00 93.88 164 LEU A O 1
ATOM 1246 N N . GLY A 1 165 ? 0.276 16.133 -8.677 1.00 93.31 165 GLY A N 1
ATOM 1247 C CA . GLY A 1 165 ? 0.006 14.696 -8.652 1.00 93.31 165 GLY A CA 1
ATOM 1248 C C . GLY A 1 165 ? -0.379 14.210 -7.251 1.00 93.31 165 GLY A C 1
ATOM 1249 O O . GLY A 1 165 ? -1.394 13.532 -7.080 1.00 93.31 165 GLY A O 1
ATOM 1250 N N . SER A 1 166 ? 0.379 14.631 -6.237 1.00 94.62 166 SER A N 1
ATOM 1251 C CA . SER A 1 166 ? 0.106 14.335 -4.824 1.00 94.62 166 SER A CA 1
ATOM 1252 C C . SER A 1 166 ? -1.268 14.854 -4.389 1.00 94.62 166 SER A C 1
ATOM 1254 O O . SER A 1 166 ? -2.043 14.129 -3.761 1.00 94.62 166 SER A O 1
ATOM 1256 N N . LEU A 1 167 ? -1.593 16.099 -4.754 1.00 95.62 167 LEU A N 1
ATOM 1257 C CA . LEU A 1 167 ? -2.869 16.730 -4.425 1.00 95.62 167 LEU A CA 1
ATOM 1258 C C . LEU A 1 167 ? -4.051 16.021 -5.098 1.00 95.62 167 LEU A C 1
ATOM 1260 O O . LEU A 1 167 ? -5.067 15.793 -4.446 1.00 95.62 167 LEU A O 1
ATOM 1264 N N . LEU A 1 168 ? -3.918 15.639 -6.372 1.00 94.12 168 LEU A N 1
ATOM 1265 C CA . LEU A 1 168 ? -4.962 14.932 -7.117 1.00 94.12 168 LEU A CA 1
ATOM 1266 C C . LEU A 1 168 ? -5.231 13.538 -6.540 1.00 94.12 168 LEU A C 1
ATOM 1268 O O . LEU A 1 168 ? -6.391 13.206 -6.295 1.00 94.12 168 LEU A O 1
ATOM 1272 N N . ALA A 1 169 ? -4.188 12.743 -6.267 1.00 92.31 169 ALA A N 1
ATOM 1273 C CA . ALA A 1 169 ? -4.351 11.440 -5.613 1.00 92.31 169 ALA A CA 1
ATOM 1274 C C . ALA A 1 169 ? -5.029 11.580 -4.248 1.00 92.31 169 ALA A C 1
ATOM 1276 O O . ALA A 1 169 ? -6.027 10.909 -3.982 1.00 92.31 169 ALA A O 1
ATOM 1277 N N . CYS A 1 170 ? -4.516 12.478 -3.401 1.00 95.38 170 CYS A N 1
ATOM 1278 C CA . CYS A 1 170 ? -5.069 12.716 -2.072 1.00 95.38 170 CYS A CA 1
ATOM 1279 C C . CYS A 1 170 ? -6.536 13.166 -2.147 1.00 95.38 170 CYS A C 1
ATOM 1281 O O . CYS A 1 170 ? -7.384 12.616 -1.449 1.00 95.38 170 CYS A O 1
ATOM 1283 N N . GLY A 1 171 ? -6.856 14.106 -3.039 1.00 96.25 171 GLY A N 1
ATOM 1284 C CA . GLY A 1 171 ? -8.209 14.627 -3.220 1.00 96.25 171 GLY A CA 1
ATOM 1285 C C . GLY A 1 171 ? -9.203 13.568 -3.693 1.00 96.25 171 GLY A C 1
ATOM 1286 O O . GLY A 1 171 ? -10.299 13.475 -3.142 1.00 96.25 171 GLY A O 1
ATOM 1287 N N . VAL A 1 172 ? -8.819 12.730 -4.663 1.00 95.31 172 VAL A N 1
ATOM 1288 C CA . VAL A 1 172 ? -9.661 11.621 -5.142 1.00 95.31 172 VAL A CA 1
ATOM 1289 C C . VAL A 1 172 ? -9.937 10.629 -4.016 1.00 95.31 172 VAL A C 1
ATOM 1291 O O . VAL A 1 172 ? -11.100 10.290 -3.784 1.00 95.31 172 VAL A O 1
ATOM 1294 N N . VAL A 1 173 ? -8.895 10.210 -3.291 1.00 94.06 173 VAL A N 1
ATOM 1295 C CA . VAL A 1 173 ? -9.024 9.278 -2.162 1.00 94.06 173 VAL A CA 1
ATOM 1296 C C . VAL A 1 173 ? -9.899 9.866 -1.064 1.00 94.06 173 VAL A C 1
ATOM 1298 O O . VAL A 1 173 ? -10.876 9.240 -0.655 1.00 94.06 173 VAL A O 1
ATOM 1301 N N . ALA A 1 174 ? -9.624 11.097 -0.637 1.00 95.44 174 ALA A N 1
ATOM 1302 C CA . ALA A 1 174 ? -10.412 11.780 0.380 1.00 95.44 174 ALA A CA 1
ATOM 1303 C C . ALA A 1 174 ? -11.891 11.891 -0.022 1.00 95.44 174 ALA A C 1
ATOM 1305 O O . ALA A 1 174 ? -12.766 11.622 0.800 1.00 95.44 174 ALA A O 1
ATOM 1306 N N . ALA A 1 175 ? -12.179 12.223 -1.285 1.00 94.88 175 ALA A N 1
ATOM 1307 C CA . ALA A 1 175 ? -13.543 12.379 -1.777 1.00 94.88 175 ALA A CA 1
ATOM 1308 C C . ALA A 1 175 ? -14.348 11.075 -1.701 1.00 94.88 175 ALA A C 1
ATOM 1310 O O . ALA A 1 175 ? -15.457 11.073 -1.156 1.00 94.88 175 ALA A O 1
ATOM 1311 N N . TYR A 1 176 ? -13.815 9.958 -2.215 1.00 92.75 176 TYR A N 1
ATOM 1312 C CA . TYR A 1 176 ? -14.571 8.704 -2.185 1.00 92.75 176 TYR A CA 1
ATOM 1313 C C . TYR A 1 176 ? -14.599 8.057 -0.798 1.00 92.75 176 TYR A C 1
ATOM 1315 O O . TYR A 1 176 ? -15.608 7.441 -0.450 1.00 92.75 176 TYR A O 1
ATOM 1323 N N . VAL A 1 177 ? -13.544 8.206 0.012 1.00 93.06 177 VAL A N 1
ATOM 1324 C CA . VAL A 1 177 ? -13.524 7.695 1.393 1.00 93.06 177 VAL A CA 1
ATOM 1325 C C . VAL A 1 177 ? -14.564 8.429 2.229 1.00 93.06 177 VAL A C 1
ATOM 1327 O O . VAL A 1 177 ? -15.388 7.781 2.871 1.00 93.06 177 VAL A O 1
ATOM 1330 N N . TYR A 1 178 ? -14.591 9.763 2.152 1.00 92.25 178 TYR A N 1
ATOM 1331 C CA . TYR A 1 178 ? -15.574 10.582 2.859 1.00 92.25 178 TYR A CA 1
ATOM 1332 C C . TYR A 1 178 ? -17.013 10.240 2.452 1.00 92.25 178 TYR A C 1
ATOM 1334 O O . TYR A 1 178 ? -17.908 10.180 3.292 1.00 92.25 178 TYR A O 1
ATOM 1342 N N . ALA A 1 179 ? -17.252 9.989 1.163 1.00 90.25 179 ALA A N 1
ATOM 1343 C CA . ALA A 1 179 ? -18.591 9.696 0.667 1.00 90.25 179 ALA A CA 1
ATOM 1344 C C . ALA A 1 179 ? -19.077 8.273 0.999 1.00 90.25 179 ALA A C 1
ATOM 1346 O O . ALA A 1 179 ? -20.272 8.085 1.246 1.00 90.25 179 ALA A O 1
ATOM 1347 N N . SER A 1 180 ? -18.188 7.276 0.967 1.00 90.12 180 SER A N 1
ATOM 1348 C CA . SER A 1 180 ? -18.580 5.859 0.888 1.00 90.12 180 SER A CA 1
ATOM 1349 C C . SER A 1 180 ? -18.019 4.961 1.993 1.00 90.12 180 SER A C 1
ATOM 1351 O O . SER A 1 180 ? -18.424 3.796 2.071 1.00 90.12 180 SER A O 1
ATOM 1353 N N . GLY A 1 181 ? -17.113 5.464 2.836 1.00 91.06 181 GLY A N 1
ATOM 1354 C CA . GLY A 1 181 ? -16.509 4.711 3.937 1.00 91.06 181 GLY A CA 1
ATOM 1355 C C . GLY A 1 181 ? -15.817 3.422 3.481 1.00 91.06 181 GLY A C 1
ATOM 1356 O O . GLY A 1 181 ? -15.279 3.338 2.371 1.00 91.06 181 GLY A O 1
ATOM 1357 N N . LEU A 1 182 ? -15.868 2.387 4.326 1.00 90.31 182 LEU A N 1
ATOM 1358 C CA . LEU A 1 182 ? -15.169 1.117 4.099 1.00 90.31 182 LEU A CA 1
ATOM 1359 C C . LEU A 1 182 ? -15.618 0.376 2.828 1.00 90.31 182 LEU A C 1
ATOM 1361 O O . LEU A 1 182 ? -14.808 -0.301 2.206 1.00 90.31 182 LEU A O 1
ATOM 1365 N N . GLN A 1 183 ? -16.876 0.508 2.398 1.00 88.06 183 GLN A N 1
ATOM 1366 C CA . GLN A 1 183 ? -17.319 -0.102 1.134 1.00 88.06 183 GLN A CA 1
ATOM 1367 C C . GLN A 1 183 ? -16.676 0.580 -0.077 1.00 88.06 183 GLN A C 1
ATOM 1369 O O . GLN A 1 183 ? -16.281 -0.104 -1.018 1.00 88.06 183 GLN A O 1
ATOM 1374 N N . GLY A 1 184 ? -16.548 1.913 -0.046 1.00 90.38 184 GLY A N 1
ATOM 1375 C CA . GLY A 1 184 ? -15.811 2.664 -1.065 1.00 90.38 184 GLY A CA 1
ATOM 1376 C C . GLY A 1 184 ? -14.390 2.148 -1.193 1.00 90.38 184 GLY A C 1
ATOM 1377 O O . GLY A 1 184 ? -13.996 1.729 -2.277 1.00 90.38 184 GLY A O 1
ATOM 1378 N N . ILE A 1 185 ? -13.697 2.077 -0.054 1.00 91.81 185 ILE A N 1
ATOM 1379 C CA . ILE A 1 185 ? -12.346 1.516 0.057 1.00 91.81 185 ILE A CA 1
ATOM 1380 C C . ILE A 1 185 ? -12.307 0.084 -0.488 1.00 91.81 185 ILE A C 1
ATOM 1382 O O . ILE A 1 185 ? -11.440 -0.253 -1.284 1.00 91.81 185 ILE A O 1
ATOM 1386 N N . GLY A 1 186 ? -13.266 -0.763 -0.120 1.00 92.31 186 GLY A N 1
ATOM 1387 C CA . GLY A 1 186 ? -13.295 -2.152 -0.565 1.00 92.31 186 GLY A CA 1
ATOM 1388 C C . GLY A 1 186 ? -13.391 -2.315 -2.078 1.00 92.31 186 GLY A C 1
ATOM 1389 O O . GLY A 1 186 ? -12.623 -3.077 -2.667 1.00 92.31 186 GLY A O 1
ATOM 1390 N N . TRP A 1 187 ? -14.306 -1.594 -2.724 1.00 92.44 187 TRP A N 1
ATOM 1391 C CA . TRP A 1 187 ? -14.484 -1.691 -4.173 1.00 92.44 187 TRP A CA 1
ATOM 1392 C C . TRP A 1 187 ? -13.337 -1.051 -4.954 1.00 92.44 187 TRP A C 1
ATOM 1394 O O . TRP A 1 187 ? -12.926 -1.608 -5.975 1.00 92.44 187 TRP A O 1
ATOM 1404 N N . THR A 1 188 ? -12.786 0.071 -4.479 1.00 93.75 188 THR A N 1
ATOM 1405 C CA . THR A 1 188 ? -11.592 0.664 -5.098 1.00 93.75 188 THR A CA 1
ATOM 1406 C C . THR A 1 188 ? -10.393 -0.266 -4.955 1.00 93.75 188 THR A C 1
ATOM 1408 O O . THR A 1 188 ? -9.737 -0.549 -5.954 1.00 93.75 188 THR A O 1
ATOM 1411 N N . ASN A 1 189 ? -10.174 -0.841 -3.768 1.00 93.44 189 ASN A N 1
ATOM 1412 C CA . ASN A 1 189 ? -9.058 -1.751 -3.512 1.00 93.44 189 ASN A CA 1
ATOM 1413 C C . ASN A 1 189 ? -9.171 -3.040 -4.330 1.00 93.44 189 ASN A C 1
ATOM 1415 O O . ASN A 1 189 ? -8.160 -3.537 -4.817 1.00 93.44 189 ASN A O 1
ATOM 1419 N N . LEU A 1 190 ? -10.382 -3.573 -4.528 1.00 93.50 190 LEU A N 1
ATOM 1420 C CA . LEU A 1 190 ? -10.608 -4.718 -5.413 1.00 93.50 190 LEU A CA 1
ATOM 1421 C C . LEU A 1 190 ? -10.197 -4.395 -6.855 1.00 93.50 190 LEU A C 1
ATOM 1423 O O . LEU A 1 190 ? -9.415 -5.134 -7.448 1.00 93.50 190 LEU A O 1
ATOM 1427 N N . LEU A 1 191 ? -10.697 -3.288 -7.413 1.00 93.56 191 LEU A N 1
ATOM 1428 C CA . LEU A 1 191 ? -10.359 -2.875 -8.777 1.00 93.56 191 LEU A CA 1
ATOM 1429 C C . LEU A 1 191 ? -8.848 -2.659 -8.936 1.00 93.56 191 LEU A C 1
ATOM 1431 O O . LEU A 1 191 ? -8.227 -3.208 -9.847 1.00 93.56 191 LEU A O 1
ATOM 1435 N N . GLN A 1 192 ? -8.267 -1.854 -8.048 1.00 92.06 192 GLN A N 1
ATOM 1436 C CA . GLN A 1 192 ? -6.860 -1.471 -8.105 1.00 92.06 192 GLN A CA 1
ATOM 1437 C C . GLN A 1 192 ? -5.953 -2.673 -7.863 1.00 92.06 192 GLN A C 1
ATOM 1439 O O . GLN A 1 192 ? -4.993 -2.864 -8.599 1.00 92.06 192 GLN A O 1
ATOM 1444 N N . GLY A 1 193 ? -6.285 -3.528 -6.898 1.00 91.50 193 GLY A N 1
ATOM 1445 C CA . GLY A 1 193 ? -5.511 -4.722 -6.594 1.00 91.50 193 GLY A CA 1
ATOM 1446 C C . GLY A 1 193 ? -5.514 -5.735 -7.737 1.00 91.50 193 GLY A C 1
ATOM 1447 O O . GLY A 1 193 ? -4.457 -6.261 -8.078 1.00 91.50 193 GLY A O 1
ATOM 1448 N N . VAL A 1 194 ? -6.660 -5.976 -8.384 1.00 92.50 194 VAL A N 1
ATOM 1449 C CA . VAL A 1 194 ? -6.715 -6.834 -9.583 1.00 92.50 194 VAL A CA 1
ATOM 1450 C C . VAL A 1 194 ? -5.846 -6.251 -10.695 1.00 92.50 194 VAL A C 1
ATOM 1452 O O . VAL A 1 194 ? -5.041 -6.971 -11.284 1.00 92.50 194 VAL A O 1
ATOM 1455 N N . MET A 1 195 ? -5.956 -4.944 -10.947 1.00 91.44 195 MET A N 1
ATOM 1456 C CA . MET A 1 195 ? -5.130 -4.258 -11.941 1.00 91.44 195 MET A CA 1
ATOM 1457 C C . MET A 1 195 ? -3.634 -4.375 -11.615 1.00 91.44 195 MET A C 1
ATOM 1459 O O . MET A 1 195 ? -2.847 -4.700 -12.498 1.00 91.44 195 MET A O 1
ATOM 1463 N N . MET A 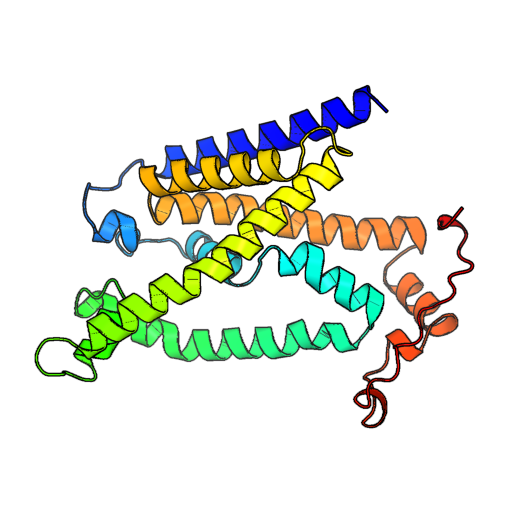1 196 ? -3.243 -4.174 -10.354 1.00 90.12 196 MET A N 1
ATOM 1464 C CA . MET A 1 196 ? -1.857 -4.296 -9.890 1.00 90.12 196 MET A CA 1
ATOM 1465 C C . MET A 1 196 ? -1.303 -5.700 -10.132 1.00 90.12 196 MET A C 1
ATOM 1467 O O . MET A 1 196 ? -0.198 -5.826 -10.651 1.00 90.12 196 MET A O 1
ATOM 1471 N N . VAL A 1 197 ? -2.066 -6.749 -9.808 1.00 90.50 197 VAL A N 1
ATOM 1472 C CA . VAL A 1 197 ? -1.654 -8.141 -10.050 1.00 90.50 197 VAL A CA 1
ATOM 1473 C C . VAL A 1 197 ? -1.465 -8.394 -11.544 1.00 90.50 197 VAL A C 1
ATOM 1475 O O . VAL A 1 197 ? -0.425 -8.914 -11.943 1.00 90.50 197 VAL A O 1
ATOM 1478 N N . VAL A 1 198 ? -2.433 -7.996 -12.374 1.00 93.88 198 VAL A N 1
ATOM 1479 C CA . VAL A 1 198 ? -2.361 -8.186 -13.830 1.00 93.88 198 VAL A CA 1
ATOM 1480 C C . VAL A 1 198 ? -1.153 -7.459 -14.417 1.00 93.88 198 VAL A C 1
ATOM 1482 O O . VAL A 1 198 ? -0.379 -8.070 -15.148 1.00 93.88 198 VAL A O 1
ATOM 1485 N N . VAL A 1 199 ? -0.955 -6.185 -14.070 1.00 91.19 199 VAL A N 1
ATOM 1486 C CA . VAL A 1 199 ? 0.159 -5.372 -14.580 1.00 91.19 199 VAL A CA 1
ATOM 1487 C C . VAL A 1 199 ? 1.505 -5.918 -14.112 1.00 91.19 199 VAL A C 1
ATOM 1489 O O . VAL A 1 199 ? 2.421 -6.015 -14.922 1.00 91.19 199 VAL A O 1
ATOM 1492 N N . ALA A 1 200 ? 1.633 -6.315 -12.843 1.00 90.19 200 ALA A N 1
ATOM 1493 C CA . ALA A 1 200 ? 2.883 -6.853 -12.310 1.00 90.19 200 ALA A CA 1
ATOM 1494 C C . ALA A 1 200 ? 3.289 -8.163 -13.003 1.00 90.19 200 ALA A C 1
ATOM 1496 O O . ALA A 1 200 ? 4.435 -8.302 -13.429 1.00 90.19 200 ALA A O 1
ATOM 1497 N N . TRP A 1 201 ? 2.351 -9.103 -13.165 1.00 93.00 201 TRP A N 1
ATOM 1498 C CA . TRP A 1 201 ? 2.613 -10.365 -13.863 1.00 93.00 201 TRP A CA 1
ATOM 1499 C C . TRP A 1 201 ? 2.884 -10.156 -15.348 1.00 93.00 201 TRP A C 1
ATOM 1501 O O . TRP A 1 201 ? 3.831 -10.731 -15.881 1.00 93.00 201 TRP A O 1
ATOM 1511 N N . PHE A 1 202 ? 2.083 -9.317 -16.008 1.00 95.19 202 PHE A N 1
ATOM 1512 C CA . PHE A 1 202 ? 2.283 -8.993 -17.414 1.00 95.19 202 PHE A CA 1
ATOM 1513 C C . PHE A 1 202 ? 3.664 -8.381 -17.641 1.00 95.19 202 PHE A C 1
ATOM 1515 O O . PHE A 1 202 ? 4.420 -8.892 -18.460 1.00 95.19 202 PHE A O 1
ATOM 1522 N N . LEU A 1 203 ? 4.025 -7.340 -16.886 1.00 92.25 203 LEU A N 1
ATOM 1523 C CA . LEU A 1 203 ? 5.307 -6.662 -17.044 1.00 92.25 203 LEU A CA 1
ATOM 1524 C C . LEU A 1 203 ? 6.476 -7.596 -16.717 1.00 92.25 203 LEU A C 1
ATOM 1526 O O . LEU A 1 203 ? 7.440 -7.639 -17.475 1.00 92.25 203 LEU A O 1
ATOM 1530 N N . GLY A 1 204 ? 6.389 -8.376 -15.636 1.00 91.44 204 GLY A N 1
ATOM 1531 C CA . GLY A 1 204 ? 7.448 -9.310 -15.248 1.00 91.44 204 GLY A CA 1
ATOM 1532 C C . GLY A 1 204 ? 7.700 -10.408 -16.286 1.00 91.44 204 GLY A C 1
ATOM 1533 O O . GLY A 1 204 ? 8.850 -10.715 -16.585 1.00 91.44 204 GLY A O 1
ATOM 1534 N N . LEU A 1 205 ? 6.644 -10.973 -16.879 1.00 95.06 205 LEU A N 1
ATOM 1535 C CA . LEU A 1 205 ? 6.781 -12.009 -17.906 1.00 95.06 205 LEU A CA 1
ATOM 1536 C C . LEU A 1 205 ? 7.172 -11.427 -19.269 1.00 95.06 205 LEU A C 1
ATOM 1538 O O . LEU A 1 205 ? 8.069 -11.961 -19.914 1.00 95.06 205 LEU A O 1
ATOM 1542 N N . ALA A 1 206 ? 6.541 -10.328 -19.691 1.00 95.44 206 ALA A N 1
ATOM 1543 C CA . ALA A 1 206 ? 6.803 -9.707 -20.988 1.00 95.44 206 ALA A CA 1
ATOM 1544 C C . ALA A 1 206 ? 8.224 -9.140 -21.079 1.00 95.44 206 ALA A C 1
ATOM 1546 O O . ALA A 1 206 ? 8.873 -9.292 -22.107 1.00 95.44 206 ALA A O 1
ATOM 1547 N N . THR A 1 207 ? 8.738 -8.528 -20.007 1.00 92.50 207 THR A N 1
ATOM 1548 C CA . THR A 1 207 ? 10.125 -8.030 -19.991 1.00 92.50 207 THR A CA 1
ATOM 1549 C C . THR A 1 207 ? 11.137 -9.173 -20.012 1.00 92.50 207 THR A C 1
ATOM 1551 O O . THR A 1 207 ? 12.103 -9.114 -20.770 1.00 92.50 207 THR A O 1
ATOM 1554 N N . ALA A 1 208 ? 10.904 -10.243 -19.246 1.00 93.69 208 ALA A N 1
ATOM 1555 C CA . ALA A 1 208 ? 11.768 -11.419 -19.274 1.00 93.69 208 ALA A CA 1
ATOM 1556 C C . ALA A 1 208 ? 11.794 -12.085 -20.662 1.00 93.69 208 ALA A C 1
ATOM 1558 O O . ALA A 1 208 ? 12.856 -12.492 -21.131 1.00 93.69 208 ALA A O 1
ATOM 1559 N N . ASP A 1 209 ? 10.644 -12.175 -21.330 1.00 94.81 209 ASP A N 1
ATOM 1560 C CA . ASP A 1 209 ? 10.535 -12.710 -22.690 1.00 94.81 209 ASP A CA 1
ATOM 1561 C C . ASP A 1 209 ? 11.234 -11.809 -23.718 1.00 94.81 209 ASP A C 1
ATOM 1563 O O . ASP A 1 209 ? 12.122 -12.261 -24.438 1.00 94.81 209 ASP A O 1
ATOM 1567 N N . GLN A 1 210 ? 10.919 -10.511 -23.719 1.00 95.12 210 GLN A N 1
ATOM 1568 C CA . GLN A 1 210 ? 11.417 -9.556 -24.709 1.00 95.12 210 GLN A CA 1
ATOM 1569 C C . GLN A 1 210 ? 12.937 -9.353 -24.654 1.00 95.12 210 GLN A C 1
ATOM 1571 O O . GLN A 1 210 ? 13.564 -9.210 -25.703 1.00 95.12 210 GLN A O 1
ATOM 1576 N N . PHE A 1 211 ? 13.531 -9.295 -23.458 1.00 92.00 211 PHE A N 1
ATOM 1577 C CA . PHE A 1 211 ? 14.956 -8.974 -23.306 1.00 92.00 211 PHE A CA 1
ATOM 1578 C C . PHE A 1 211 ? 15.859 -10.200 -23.185 1.00 92.00 211 PHE A C 1
ATOM 1580 O O . PHE A 1 211 ? 17.028 -10.117 -23.552 1.00 92.00 211 PHE A O 1
ATOM 1587 N N . PHE A 1 212 ? 15.341 -11.325 -22.687 1.00 92.44 212 PHE A N 1
ATOM 1588 C CA . PHE A 1 212 ? 16.159 -12.500 -22.374 1.00 92.44 212 PHE A CA 1
ATOM 1589 C C . PHE A 1 212 ? 15.647 -13.793 -23.021 1.00 92.44 212 PHE A C 1
ATOM 1591 O O . PHE A 1 212 ? 16.301 -14.820 -22.899 1.00 92.44 212 PHE A O 1
ATOM 1598 N N . GLY A 1 213 ? 14.499 -13.789 -23.708 1.00 91.88 213 GLY A N 1
ATOM 1599 C CA . GLY A 1 213 ? 13.890 -15.010 -24.253 1.00 91.88 213 GLY A CA 1
ATOM 1600 C C . GLY A 1 213 ? 13.204 -15.883 -23.194 1.00 91.88 213 GLY A C 1
ATOM 1601 O O . GLY A 1 213 ? 12.968 -17.070 -23.420 1.00 91.88 213 GLY A O 1
ATOM 1602 N N . GLY A 1 214 ? 12.910 -15.311 -22.022 1.00 94.44 214 GLY A N 1
ATOM 1603 C CA . GLY A 1 214 ? 12.118 -15.925 -20.960 1.00 94.44 214 GLY A CA 1
ATOM 1604 C C . GLY A 1 214 ? 12.781 -15.879 -19.583 1.00 94.44 214 GLY A C 1
ATOM 1605 O O . GLY A 1 214 ? 13.983 -15.662 -19.433 1.00 94.44 214 GLY A O 1
ATOM 1606 N N . VAL A 1 215 ? 11.987 -16.150 -18.541 1.00 94.19 215 VAL A N 1
ATOM 1607 C CA . VAL A 1 215 ? 12.429 -16.080 -17.132 1.00 94.19 215 VAL A CA 1
ATOM 1608 C C . VAL A 1 215 ? 13.626 -16.998 -16.858 1.00 94.19 215 VAL A C 1
ATOM 1610 O O . VAL A 1 215 ? 14.571 -16.608 -16.180 1.00 94.19 215 VAL A O 1
ATOM 1613 N N . GLY A 1 216 ? 13.618 -18.219 -17.400 1.00 94.94 216 GLY A N 1
ATOM 1614 C CA . GLY A 1 216 ? 14.695 -19.183 -17.169 1.00 94.94 216 GLY A CA 1
ATOM 1615 C C . GLY A 1 216 ? 16.024 -18.813 -17.834 1.00 94.94 216 GLY A C 1
ATOM 1616 O O . GLY A 1 216 ? 17.071 -19.219 -17.336 1.00 94.94 216 GLY A O 1
ATOM 1617 N N . GLU A 1 217 ? 16.002 -18.083 -18.951 1.00 93.81 217 GLU A N 1
ATOM 1618 C CA . GLU A 1 217 ? 17.225 -17.577 -19.590 1.00 93.81 217 GLU A CA 1
ATOM 1619 C C . GLU A 1 217 ? 17.713 -16.308 -18.885 1.00 93.81 217 GLU A C 1
ATOM 1621 O O . GLU A 1 217 ? 18.898 -16.207 -18.593 1.00 93.81 217 GLU A O 1
ATOM 1626 N N . MET A 1 218 ? 16.800 -15.423 -18.465 1.00 94.00 218 MET A N 1
ATOM 1627 C CA . MET A 1 218 ? 17.130 -14.259 -17.631 1.00 94.00 218 MET A CA 1
ATOM 1628 C C . MET A 1 218 ? 17.934 -14.664 -16.385 1.00 94.00 218 MET A C 1
ATOM 1630 O O . MET A 1 218 ? 18.987 -14.095 -16.113 1.00 94.00 218 MET A O 1
ATOM 1634 N N . PHE A 1 219 ? 17.489 -15.684 -15.642 1.00 93.25 219 PHE A N 1
ATOM 1635 C CA . PHE A 1 219 ? 18.231 -16.171 -14.471 1.00 93.25 219 PHE A CA 1
ATOM 1636 C C . PHE A 1 219 ? 19.565 -16.844 -14.826 1.00 93.25 219 PHE A C 1
ATOM 1638 O O . PHE A 1 219 ? 20.505 -16.761 -14.035 1.00 93.25 219 PHE A O 1
ATOM 1645 N N . ARG A 1 220 ? 19.676 -17.486 -15.998 1.00 94.62 220 ARG A N 1
ATOM 1646 C CA . ARG A 1 220 ? 20.950 -18.041 -16.485 1.00 94.62 220 ARG A CA 1
ATOM 1647 C C . ARG A 1 220 ? 21.947 -16.939 -16.825 1.00 94.62 220 ARG A C 1
ATOM 1649 O O . ARG A 1 220 ? 23.125 -17.091 -16.515 1.00 94.62 220 ARG A O 1
ATOM 1656 N N . GLU A 1 221 ? 21.482 -15.832 -17.390 1.00 92.81 221 GLU A N 1
ATOM 1657 C CA . GLU A 1 221 ? 22.330 -14.680 -17.684 1.00 92.81 221 GLU A CA 1
ATOM 1658 C C . GLU A 1 221 ? 22.784 -13.973 -16.403 1.00 92.81 221 GLU A C 1
ATOM 1660 O O . GLU A 1 221 ? 23.976 -13.734 -16.228 1.00 92.81 221 GLU A O 1
ATOM 1665 N N . ILE A 1 222 ? 21.880 -13.775 -15.432 1.00 91.19 222 ILE A N 1
ATOM 1666 C CA . ILE A 1 222 ? 22.249 -13.256 -14.102 1.00 91.19 222 ILE A CA 1
ATOM 1667 C C . ILE A 1 222 ? 23.307 -14.156 -13.448 1.00 91.19 222 ILE A C 1
ATOM 1669 O O . ILE A 1 222 ? 24.261 -13.657 -12.863 1.00 91.19 222 ILE A O 1
ATOM 1673 N N . GLN A 1 223 ? 23.189 -15.481 -13.573 1.00 92.88 223 GLN A N 1
ATOM 1674 C CA . GLN A 1 223 ? 24.186 -16.409 -13.036 1.00 92.88 223 GLN A CA 1
ATOM 1675 C C . GLN A 1 223 ? 25.568 -16.265 -13.701 1.00 92.88 223 GLN A C 1
ATOM 1677 O O . GLN A 1 223 ? 26.577 -16.538 -13.052 1.00 92.88 223 GLN A O 1
ATOM 1682 N N . ARG A 1 224 ? 25.627 -15.868 -14.977 1.00 92.19 224 ARG A N 1
ATOM 1683 C CA . ARG A 1 224 ? 26.884 -15.660 -15.714 1.00 92.19 224 ARG A CA 1
ATOM 1684 C C . ARG A 1 224 ? 27.516 -14.307 -15.406 1.00 92.19 224 ARG A C 1
ATOM 1686 O O . ARG A 1 224 ? 28.723 -14.255 -15.190 1.00 92.19 224 ARG A O 1
ATOM 1693 N N . GLU A 1 225 ? 26.719 -13.242 -15.408 1.00 90.62 225 GLU A N 1
ATOM 1694 C CA . GLU A 1 225 ? 27.221 -11.866 -15.316 1.00 90.62 225 GLU A CA 1
ATOM 1695 C C . GLU A 1 225 ? 27.304 -11.333 -13.882 1.00 90.62 225 GLU A C 1
ATOM 1697 O O . GLU A 1 225 ? 28.198 -10.548 -13.577 1.00 90.62 225 GLU A O 1
ATOM 1702 N N . ALA A 1 226 ? 26.387 -11.748 -13.003 1.00 86.69 226 ALA A N 1
ATOM 1703 C CA . ALA A 1 226 ? 26.260 -11.227 -11.642 1.00 86.69 226 ALA A CA 1
ATOM 1704 C C . ALA A 1 226 ? 25.786 -12.315 -10.651 1.00 86.69 226 ALA A C 1
ATOM 1706 O O . ALA A 1 226 ? 24.724 -12.177 -10.028 1.00 86.69 226 ALA A O 1
ATOM 1707 N N . PRO A 1 227 ? 26.531 -13.429 -10.488 1.00 88.25 227 PRO A N 1
ATOM 1708 C CA . PRO A 1 227 ? 26.127 -14.549 -9.634 1.00 88.25 227 PRO A CA 1
ATOM 1709 C C . PRO A 1 227 ? 25.865 -14.142 -8.177 1.00 88.25 227 PRO A C 1
ATOM 1711 O O . PRO A 1 227 ? 25.041 -14.762 -7.500 1.00 88.25 227 PRO A O 1
ATOM 1714 N N . GLU A 1 228 ? 26.507 -13.080 -7.689 1.00 84.94 228 GLU A N 1
ATOM 1715 C CA . GLU A 1 228 ? 26.297 -12.529 -6.354 1.00 84.94 228 GLU A CA 1
ATOM 1716 C C . GLU A 1 228 ? 24.845 -12.083 -6.111 1.00 84.94 228 GLU A C 1
ATOM 1718 O O . GLU A 1 228 ? 24.359 -12.206 -4.984 1.00 84.94 228 GLU A O 1
ATOM 1723 N N . TYR A 1 229 ? 24.105 -11.683 -7.155 1.00 85.12 229 TYR A N 1
ATOM 1724 C CA . TYR A 1 229 ? 22.685 -11.312 -7.067 1.00 85.12 229 TYR A CA 1
ATOM 1725 C C . TYR A 1 229 ? 21.770 -12.503 -6.776 1.00 85.12 229 TYR A C 1
ATOM 1727 O O . TYR A 1 229 ? 20.618 -12.300 -6.399 1.00 85.12 229 TYR A O 1
ATOM 1735 N N . LEU A 1 230 ? 22.249 -13.739 -6.925 1.00 88.81 230 LEU A N 1
ATOM 1736 C CA . LEU A 1 230 ? 21.485 -14.956 -6.628 1.00 88.81 230 LEU A CA 1
ATOM 1737 C C . LEU A 1 230 ? 21.821 -15.544 -5.255 1.00 88.81 230 LEU A C 1
ATOM 1739 O O . LEU A 1 230 ? 21.246 -16.557 -4.857 1.00 88.81 230 LEU A O 1
ATOM 1743 N N . THR A 1 231 ? 22.734 -14.914 -4.517 1.00 85.94 231 THR A N 1
ATOM 1744 C CA . THR A 1 231 ? 23.206 -15.408 -3.222 1.00 85.94 231 THR A CA 1
ATOM 1745 C C . THR A 1 231 ? 22.746 -14.516 -2.080 1.00 85.94 231 THR A C 1
ATOM 1747 O O . THR A 1 231 ? 22.611 -13.302 -2.222 1.00 85.94 231 THR A O 1
ATOM 1750 N N . MET A 1 232 ? 22.496 -15.121 -0.917 1.00 80.94 232 MET A N 1
ATOM 1751 C CA . MET A 1 232 ? 22.278 -14.344 0.297 1.00 80.94 232 MET A CA 1
ATOM 1752 C C . MET A 1 232 ? 23.619 -13.782 0.796 1.00 80.94 232 MET A C 1
ATOM 1754 O O . MET A 1 232 ? 24.611 -14.515 0.811 1.00 80.94 232 MET A O 1
ATOM 1758 N N . PRO A 1 233 ? 23.664 -12.519 1.248 1.00 69.00 233 PRO A N 1
ATOM 1759 C CA . PRO A 1 233 ? 24.828 -11.917 1.857 1.00 69.00 233 PRO A CA 1
ATOM 1760 C C . PRO A 1 233 ? 25.218 -12.760 3.064 1.00 69.00 233 PRO A C 1
ATOM 1762 O O . PRO A 1 233 ? 24.435 -12.931 4.001 1.00 69.00 233 PRO A O 1
ATOM 1765 N N . GLY A 1 234 ? 26.435 -13.300 3.026 1.00 65.75 234 GLY A N 1
ATOM 1766 C CA . GLY A 1 234 ? 27.041 -13.907 4.200 1.00 65.75 234 GLY A CA 1
ATOM 1767 C C . GLY A 1 234 ? 27.230 -12.876 5.325 1.00 65.75 234 GLY A C 1
ATOM 1768 O O . GLY A 1 234 ? 27.010 -11.678 5.122 1.00 65.75 234 GLY A O 1
ATOM 1769 N N . PRO A 1 235 ? 27.692 -13.307 6.509 1.00 58.81 235 PRO A N 1
ATOM 1770 C CA . PRO A 1 235 ? 27.862 -12.434 7.675 1.00 58.81 235 PRO A CA 1
ATOM 1771 C C . PRO A 1 235 ? 28.658 -11.143 7.395 1.00 58.81 235 PRO A C 1
ATOM 1773 O O . PRO A 1 235 ? 28.317 -10.097 7.929 1.00 58.81 235 PRO A O 1
ATOM 1776 N N . ALA A 1 236 ? 29.649 -11.196 6.497 1.00 56.53 236 ALA A N 1
ATOM 1777 C CA . ALA A 1 236 ? 30.541 -10.078 6.165 1.00 56.53 236 ALA A CA 1
ATOM 1778 C C . ALA A 1 236 ? 29.898 -8.930 5.353 1.00 56.53 236 ALA A C 1
ATOM 1780 O O . ALA A 1 236 ? 30.470 -7.852 5.239 1.00 56.53 236 ALA A O 1
ATOM 1781 N N . ALA A 1 237 ? 28.719 -9.131 4.758 1.00 57.25 237 ALA A N 1
ATOM 1782 C CA . ALA A 1 237 ? 28.067 -8.109 3.929 1.00 57.25 237 ALA A CA 1
ATOM 1783 C C . ALA A 1 237 ? 27.220 -7.103 4.738 1.00 57.25 237 ALA A C 1
ATOM 1785 O O . ALA A 1 237 ? 26.714 -6.131 4.174 1.00 57.25 237 ALA A O 1
ATOM 1786 N N . TRP A 1 238 ? 27.083 -7.307 6.052 1.00 51.84 238 TRP A N 1
ATOM 1787 C CA . TRP A 1 238 ? 26.388 -6.389 6.964 1.00 51.84 238 TRP A CA 1
ATOM 1788 C C . TRP A 1 238 ? 27.290 -5.261 7.496 1.00 51.84 238 TRP A C 1
ATOM 1790 O O . TRP A 1 238 ? 26.777 -4.299 8.064 1.00 51.84 238 TRP A O 1
ATOM 1800 N N . ASP A 1 239 ? 28.599 -5.312 7.223 1.00 51.94 239 ASP A N 1
ATOM 1801 C CA . ASP A 1 239 ? 29.611 -4.352 7.700 1.00 51.94 239 ASP A CA 1
ATOM 1802 C C . ASP A 1 239 ? 29.677 -3.045 6.876 1.00 51.94 239 ASP A C 1
ATOM 1804 O O . ASP A 1 239 ? 30.678 -2.332 6.871 1.00 51.94 239 ASP A O 1
ATOM 1808 N N . GLY A 1 240 ? 28.604 -2.702 6.155 1.00 51.53 240 GLY A N 1
ATOM 1809 C CA . GLY A 1 240 ? 28.496 -1.431 5.428 1.00 51.53 240 GLY A CA 1
ATOM 1810 C C . GLY A 1 240 ? 29.271 -1.359 4.107 1.00 51.53 240 GLY A C 1
ATOM 1811 O O . GLY A 1 240 ? 29.322 -0.291 3.495 1.00 51.53 240 GLY A O 1
ATOM 1812 N N . ALA A 1 241 ? 29.831 -2.473 3.624 1.00 49.53 241 ALA A N 1
ATOM 1813 C CA . ALA A 1 241 ? 30.408 -2.531 2.285 1.00 49.53 241 ALA A CA 1
ATOM 1814 C C . ALA A 1 241 ? 29.308 -2.270 1.231 1.00 49.53 241 ALA A C 1
ATOM 1816 O O . ALA A 1 241 ? 28.235 -2.887 1.294 1.00 49.53 241 ALA A O 1
ATOM 1817 N N . PRO A 1 242 ? 29.519 -1.355 0.266 1.00 51.25 242 PRO A N 1
ATOM 1818 C CA . PRO A 1 242 ? 28.569 -1.171 -0.821 1.00 51.25 242 PRO A CA 1
ATOM 1819 C C . PRO A 1 242 ? 28.386 -2.508 -1.543 1.00 51.25 242 PRO A C 1
ATOM 1821 O O . PRO A 1 242 ? 29.361 -3.191 -1.852 1.00 51.25 242 PRO A O 1
ATOM 1824 N N . SER A 1 243 ? 27.128 -2.893 -1.795 1.00 54.47 243 SER A N 1
ATOM 1825 C CA . SER A 1 243 ? 26.861 -4.043 -2.659 1.00 54.47 243 SER A CA 1
ATOM 1826 C C . SER A 1 243 ? 27.545 -3.793 -4.004 1.00 54.47 243 SER A C 1
ATOM 1828 O O . SER A 1 243 ? 27.496 -2.645 -4.468 1.00 54.47 243 SER A O 1
ATOM 1830 N N . PRO A 1 244 ? 28.178 -4.809 -4.623 1.00 53.44 244 PRO A N 1
ATOM 1831 C CA . PRO A 1 244 ? 28.731 -4.666 -5.960 1.00 53.44 244 PRO A CA 1
ATOM 1832 C C . PRO A 1 244 ? 27.629 -4.112 -6.863 1.00 53.44 244 PRO A C 1
ATOM 1834 O O . PRO A 1 244 ? 26.586 -4.738 -7.063 1.00 53.44 244 PRO A O 1
ATOM 1837 N N . ARG A 1 245 ? 27.799 -2.867 -7.314 1.00 53.69 245 ARG A N 1
ATOM 1838 C CA . ARG A 1 245 ? 26.947 -2.326 -8.364 1.00 53.69 245 ARG A CA 1
ATOM 1839 C C . ARG A 1 245 ? 27.489 -2.922 -9.656 1.00 53.69 245 ARG A C 1
ATOM 1841 O O . ARG A 1 245 ? 28.655 -2.659 -9.953 1.00 53.69 245 ARG A O 1
ATOM 1848 N N . PRO A 1 246 ? 26.709 -3.715 -10.395 1.00 50.78 246 PRO A N 1
ATOM 1849 C CA . PRO A 1 246 ? 27.154 -4.223 -11.677 1.00 50.78 246 PRO A CA 1
ATOM 1850 C C . PRO A 1 246 ? 27.489 -3.040 -12.585 1.00 50.78 246 PRO A C 1
ATOM 1852 O O . PRO A 1 246 ? 26.699 -2.104 -12.741 1.00 50.78 246 PRO A O 1
ATOM 1855 N N . SER A 1 247 ? 28.684 -3.062 -13.170 1.00 49.75 247 SER A N 1
ATOM 1856 C CA . SER A 1 247 ? 28.994 -2.253 -14.342 1.00 49.75 247 SER A CA 1
ATOM 1857 C C . SER A 1 247 ? 28.339 -2.944 -15.534 1.00 49.75 247 SER A C 1
ATOM 1859 O O . SER A 1 247 ? 28.979 -3.737 -16.219 1.00 49.75 247 SER A O 1
ATOM 1861 N N . TRP A 1 248 ? 27.038 -2.724 -15.726 1.00 52.53 248 TRP A N 1
ATOM 1862 C CA . TRP A 1 248 ? 26.320 -3.292 -16.863 1.00 52.53 248 TRP A CA 1
ATOM 1863 C C . TRP A 1 248 ? 26.967 -2.798 -18.164 1.00 52.53 248 TRP A C 1
ATOM 1865 O O . TRP A 1 248 ? 26.902 -1.612 -18.475 1.00 52.53 248 TRP A O 1
ATOM 1875 N N . SER A 1 249 ? 27.567 -3.695 -18.944 1.00 49.69 249 SER A N 1
ATOM 1876 C CA . SER A 1 249 ? 27.965 -3.430 -20.335 1.00 49.69 249 SER A CA 1
ATOM 1877 C C . SER A 1 249 ? 26.855 -3.818 -21.322 1.00 49.69 249 SER A C 1
ATOM 1879 O O . SER A 1 249 ? 27.131 -4.201 -22.456 1.00 49.69 249 SER A O 1
ATOM 1881 N N . ALA A 1 250 ? 25.597 -3.795 -20.872 1.00 46.81 250 ALA A N 1
ATOM 1882 C CA . ALA A 1 250 ? 24.488 -4.396 -21.594 1.00 46.81 250 ALA A CA 1
ATOM 1883 C C . ALA A 1 250 ? 23.992 -3.508 -22.761 1.00 46.81 250 ALA A C 1
ATOM 1885 O O . ALA A 1 250 ? 23.905 -2.288 -22.603 1.00 46.81 250 ALA A O 1
ATOM 1886 N N . PRO A 1 251 ? 23.587 -4.092 -23.908 1.00 41.12 251 PRO A N 1
ATOM 1887 C CA . PRO A 1 251 ? 23.182 -3.355 -25.115 1.00 41.12 251 PRO A CA 1
ATOM 1888 C C . PRO A 1 251 ? 21.989 -2.396 -24.961 1.00 41.12 251 PRO A C 1
ATOM 1890 O O . PRO A 1 251 ? 21.798 -1.537 -25.813 1.00 41.12 251 PRO A O 1
ATOM 1893 N N . TRP A 1 252 ? 21.174 -2.537 -23.911 1.00 49.44 252 TRP A N 1
ATOM 1894 C CA . TRP A 1 252 ? 19.995 -1.695 -23.652 1.00 49.44 252 TRP A CA 1
ATOM 1895 C C . TRP A 1 252 ? 20.316 -0.393 -22.901 1.00 49.44 252 TRP A C 1
ATOM 1897 O O . TRP A 1 252 ? 19.432 0.440 -22.720 1.00 49.44 252 TRP A O 1
ATOM 1907 N N . ALA A 1 253 ? 21.560 -0.226 -22.441 1.00 37.97 253 ALA A N 1
ATOM 1908 C CA . ALA A 1 253 ? 22.034 0.982 -21.768 1.00 37.97 253 ALA A CA 1
ATOM 1909 C C . ALA A 1 253 ? 22.554 2.066 -22.743 1.00 37.97 253 ALA A C 1
ATOM 1911 O O . ALA A 1 253 ? 23.102 3.071 -22.286 1.00 37.97 253 ALA A O 1
ATOM 1912 N N . ALA A 1 254 ? 22.395 1.860 -24.058 1.00 33.81 254 ALA A N 1
ATOM 1913 C CA . ALA A 1 254 ? 22.746 2.789 -25.135 1.00 33.81 254 ALA A CA 1
ATOM 1914 C C . ALA A 1 254 ? 21.499 3.386 -25.802 1.00 33.81 254 ALA A C 1
ATOM 1916 O O . ALA A 1 254 ? 20.516 2.635 -25.998 1.00 33.81 254 ALA A O 1
#

Secondary structure (DSSP, 8-state):
-HHHHHHHHHHHHHHHHHHHHHHHHTTTT--S-HHHHHHGGG---HHHHHHHHHHHHS-HIIIIIHHHHHHHHSGGGGHHHHHHHHHHHHHHHHHHHHHHHHHHH---SHHHHHHHHS--GGGHHHHHHHHHHHHHHHHHHHHHHHHHHHHHHHHTTTSS-HHHHHHHHHHHHHHHHHHHHHHHHHHHHHHHHHHHHHHHHHHHHHHHHHHHSSHHHHHHHHHHH-GGGGS---GGGGSSPPP-------GGG-

Foldseek 3Di:
DVVQLVVLLVVVVVLLVVLLVQLLVLQPPFDPDPCCQQVVVVPDDPLLVVLLVVDVLCALCVVPNLVVCCLFQAPVSCVSVVVVVVVVVVCVVVVVVVSVVCVVPVDRDPLVVVCVVPPDPPSVSSVVCVVCVVVVVVVVVVVRLQSQLVVSCVSSVNPQHSVNSSVSVVVSCCNSSVNHHSSSSSRSSSVVVVVVVVCVVCCVAVVQCVQQVGDVRVVVVCCVQPVSSVDDDDPVVVPPDRDPNRPDPDPVVD

Radius of gyration: 22.25 Å; chains: 1; bounding box: 58×38×64 Å